Protein AF-A0A949E240-F1 (afdb_monomer_lite)

Secondary structure (DSSP, 8-state):
--------TT--EEEEEEEEEEEE--SEE-HHHHHHHT-S-BPP----TTS--TT--EEB-GGGG--S---------S--EEEEEEEETTTEEEEEEEEEEEE-HHHHHHHHHHHHHHHHHHHHHHHHHHHHHHGGGEES----S--EEEEEEEEPP-TTT--HHHHHHHHHHHHHHHHTT-SSPPPHHHHHHHHHTEE-SSTT-EEEE-SSEEEEE---

Structure (mmCIF, N/CA/C/O backbone):
data_AF-A0A949E240-F1
#
_entry.id   AF-A0A949E240-F1
#
loop_
_atom_site.group_PDB
_atom_site.id
_atom_site.type_symbol
_atom_site.label_atom_id
_atom_site.label_alt_id
_atom_site.label_comp_id
_atom_site.label_asym_id
_atom_site.label_entity_id
_atom_site.label_seq_id
_atom_site.pdbx_PDB_ins_code
_atom_site.Cartn_x
_atom_site.Cartn_y
_atom_site.Cartn_z
_atom_site.occupancy
_atom_site.B_iso_or_equiv
_atom_site.auth_seq_id
_atom_site.auth_comp_id
_atom_site.auth_asym_id
_atom_site.auth_atom_id
_atom_site.pdbx_PDB_model_num
ATOM 1 N N . MET A 1 1 ? 0.581 -7.724 -40.307 1.00 37.50 1 MET A N 1
ATOM 2 C CA . MET A 1 1 ? 1.838 -7.085 -39.873 1.00 37.50 1 MET A CA 1
ATOM 3 C C . MET A 1 1 ? 1.583 -6.561 -38.479 1.00 37.50 1 MET A C 1
ATOM 5 O O . MET A 1 1 ? 0.917 -5.544 -38.341 1.00 37.50 1 MET A O 1
ATOM 9 N N . GLU A 1 2 ? 1.972 -7.325 -37.462 1.00 42.69 2 GLU A N 1
ATOM 10 C CA . GLU A 1 2 ? 1.959 -6.832 -36.085 1.00 42.69 2 GLU A CA 1
ATOM 11 C C . GLU A 1 2 ? 3.022 -5.737 -35.987 1.00 42.69 2 GLU A C 1
ATOM 13 O O . GLU A 1 2 ? 4.169 -5.946 -36.384 1.00 42.69 2 GLU A O 1
ATOM 18 N N . ASN A 1 3 ? 2.624 -4.543 -35.548 1.00 41.62 3 ASN A N 1
ATOM 19 C CA . ASN A 1 3 ? 3.574 -3.490 -35.221 1.00 41.62 3 ASN A CA 1
ATOM 20 C C . ASN A 1 3 ? 4.418 -3.998 -34.051 1.00 41.62 3 ASN A C 1
ATOM 22 O O . ASN A 1 3 ? 3.931 -4.072 -32.925 1.00 41.62 3 ASN A O 1
ATOM 26 N N . ILE A 1 4 ? 5.669 -4.368 -34.326 1.00 50.38 4 ILE A N 1
ATOM 27 C CA . ILE A 1 4 ? 6.654 -4.644 -33.283 1.00 50.38 4 ILE A CA 1
ATOM 28 C C . ILE A 1 4 ? 6.914 -3.303 -32.595 1.00 50.38 4 ILE A C 1
ATOM 30 O O . ILE A 1 4 ? 7.620 -2.441 -33.120 1.00 50.38 4 ILE A O 1
ATOM 34 N N . ASN A 1 5 ? 6.270 -3.092 -31.450 1.00 57.84 5 ASN A N 1
ATOM 35 C CA . ASN A 1 5 ? 6.515 -1.925 -30.618 1.00 57.84 5 ASN A CA 1
ATOM 36 C C . ASN A 1 5 ? 7.899 -2.078 -29.984 1.00 57.84 5 ASN A C 1
ATOM 38 O O . ASN A 1 5 ? 8.084 -2.862 -29.056 1.00 57.84 5 ASN A O 1
ATOM 42 N N . PHE A 1 6 ? 8.875 -1.331 -30.494 1.00 70.25 6 PHE A N 1
ATOM 43 C CA . PHE A 1 6 ? 10.202 -1.262 -29.895 1.00 70.25 6 PHE A CA 1
ATOM 44 C C . PHE A 1 6 ? 10.124 -0.531 -28.551 1.00 70.25 6 PHE A C 1
ATOM 46 O O . PHE A 1 6 ? 9.881 0.677 -28.507 1.00 70.25 6 PHE A O 1
ATOM 53 N N . ILE A 1 7 ? 10.344 -1.263 -27.457 1.00 81.81 7 ILE A N 1
ATOM 54 C CA . ILE A 1 7 ? 10.478 -0.679 -26.120 1.00 81.81 7 ILE A CA 1
ATOM 55 C C . ILE A 1 7 ? 11.830 0.034 -26.022 1.00 81.81 7 ILE A C 1
ATOM 57 O O . ILE A 1 7 ? 12.853 -0.452 -26.501 1.00 81.81 7 ILE A O 1
ATOM 61 N N . ASN A 1 8 ? 11.846 1.198 -25.382 1.00 85.38 8 ASN A N 1
ATOM 62 C CA . ASN A 1 8 ? 13.048 1.961 -25.069 1.00 85.38 8 ASN A CA 1
ATOM 63 C C . ASN A 1 8 ? 12.865 2.746 -23.758 1.00 85.38 8 ASN A C 1
ATOM 65 O O . ASN A 1 8 ? 11.825 2.673 -23.110 1.00 85.38 8 ASN A O 1
ATOM 69 N N . GLN A 1 9 ? 13.871 3.527 -23.362 1.00 84.19 9 GLN A N 1
ATOM 70 C CA . GLN A 1 9 ? 13.841 4.258 -22.090 1.00 84.19 9 GLN A CA 1
ATOM 71 C C . GLN A 1 9 ? 12.738 5.323 -21.972 1.00 84.19 9 GLN A C 1
ATOM 73 O O . GLN A 1 9 ? 12.356 5.651 -20.855 1.00 84.19 9 GLN A O 1
ATOM 78 N N . ALA A 1 10 ? 12.224 5.838 -23.091 1.00 87.88 10 ALA A N 1
ATOM 79 C CA . ALA A 1 10 ? 11.127 6.803 -23.132 1.00 87.88 10 ALA A CA 1
ATOM 80 C C . ALA A 1 10 ? 9.747 6.130 -23.261 1.00 87.88 10 ALA A C 1
ATOM 82 O O . ALA A 1 10 ? 8.730 6.815 -23.366 1.00 87.88 10 ALA A O 1
ATOM 83 N N . THR A 1 11 ? 9.690 4.793 -23.285 1.00 90.38 11 THR A N 1
ATOM 84 C CA . THR A 1 11 ? 8.421 4.061 -23.301 1.00 90.38 11 THR A CA 1
ATOM 85 C C . THR A 1 11 ? 7.656 4.324 -22.010 1.00 90.38 11 THR A C 1
ATOM 87 O O . THR A 1 11 ? 8.202 4.204 -20.913 1.00 90.38 11 THR A O 1
ATOM 90 N N . LYS A 1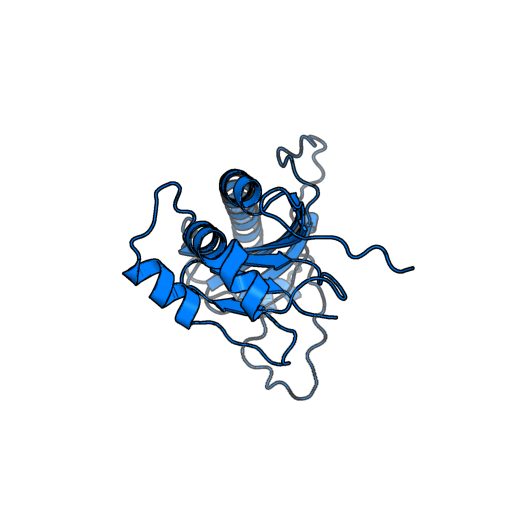 12 ? 6.380 4.688 -22.158 1.00 93.25 12 LYS A N 1
ATOM 91 C CA . LYS A 1 12 ? 5.447 4.782 -21.041 1.00 93.25 12 LYS A CA 1
ATOM 92 C C . LYS A 1 12 ? 4.797 3.432 -20.780 1.00 93.25 12 LYS A C 1
ATOM 94 O O . LYS A 1 12 ? 4.416 2.729 -21.714 1.00 93.25 12 LYS A O 1
ATOM 99 N N . PHE A 1 13 ? 4.645 3.119 -19.506 1.00 92.44 13 PHE A N 1
ATOM 100 C CA . PHE A 1 13 ? 4.054 1.894 -19.001 1.00 92.44 13 PHE A CA 1
ATOM 101 C C . PHE A 1 13 ? 2.755 2.224 -18.286 1.00 92.44 13 PHE A C 1
ATOM 103 O O . PHE A 1 13 ? 2.692 3.206 -17.545 1.00 92.44 13 PHE A O 1
ATOM 110 N N . ASN A 1 14 ? 1.742 1.387 -18.499 1.00 93.69 14 ASN A N 1
ATOM 111 C CA . ASN A 1 14 ? 0.542 1.388 -17.676 1.00 93.69 14 ASN A CA 1
ATOM 112 C C . ASN A 1 14 ? 0.710 0.372 -16.552 1.00 93.69 14 ASN A C 1
ATOM 114 O O . ASN A 1 14 ? 1.454 -0.605 -16.685 1.00 93.69 14 ASN A O 1
ATOM 118 N N . GLY A 1 15 ? 0.032 0.624 -15.445 1.00 94.56 15 GLY A N 1
ATOM 119 C CA . GLY A 1 15 ? 0.084 -0.269 -14.311 1.00 94.56 15 GLY A CA 1
ATOM 120 C C . GLY A 1 15 ? -0.511 0.353 -13.066 1.00 94.56 15 GLY A C 1
ATOM 121 O O . GLY A 1 15 ? -1.230 1.353 -13.120 1.00 94.56 15 GLY A O 1
ATOM 122 N N . ASN A 1 16 ? -0.198 -0.252 -11.927 1.00 96.19 16 ASN A N 1
ATOM 123 C CA . ASN A 1 16 ? -0.706 0.145 -10.628 1.00 96.19 16 ASN A CA 1
ATOM 124 C C . ASN A 1 16 ? 0.408 0.193 -9.585 1.00 96.19 16 ASN A C 1
ATOM 126 O O . ASN A 1 16 ? 1.253 -0.695 -9.512 1.00 96.19 16 ASN A O 1
ATOM 130 N N . ILE A 1 17 ? 0.364 1.211 -8.736 1.00 96.75 17 ILE A N 1
ATOM 131 C CA . ILE A 1 17 ? 1.106 1.278 -7.485 1.00 96.75 17 ILE A CA 1
ATOM 132 C C . ILE A 1 17 ? 0.159 0.827 -6.375 1.00 96.75 17 ILE A C 1
ATOM 134 O O . ILE A 1 17 ? -0.937 1.368 -6.220 1.00 96.75 17 ILE A O 1
ATOM 138 N N . TYR A 1 18 ? 0.596 -0.147 -5.590 1.00 97.19 18 TYR A N 1
ATOM 139 C CA . TYR A 1 18 ? -0.049 -0.570 -4.359 1.00 97.19 18 TYR A CA 1
ATOM 140 C C . TYR A 1 18 ? 0.735 -0.014 -3.178 1.00 97.19 18 TYR A C 1
ATOM 142 O O . TYR A 1 18 ? 1.943 -0.220 -3.096 1.00 97.19 18 TYR A O 1
ATOM 150 N N . LEU A 1 19 ? 0.056 0.679 -2.270 1.00 96.50 19 LEU A N 1
ATOM 151 C CA . LEU A 1 19 ? 0.657 1.270 -1.074 1.00 96.50 19 LEU A CA 1
ATOM 152 C C . LEU A 1 19 ? 0.086 0.569 0.152 1.00 96.50 19 LEU A C 1
ATOM 154 O O . LEU A 1 19 ? -1.130 0.585 0.354 1.00 96.50 19 LEU A O 1
ATOM 158 N N . PHE A 1 20 ? 0.949 -0.045 0.950 1.00 96.50 20 PHE A N 1
ATOM 159 C CA . PHE A 1 20 ? 0.588 -0.808 2.135 1.00 96.50 20 PHE A CA 1
ATOM 160 C C . PHE A 1 20 ? 1.019 -0.044 3.379 1.00 96.50 20 PHE A C 1
ATOM 162 O O . PHE A 1 20 ? 2.196 0.257 3.559 1.00 96.50 20 PHE A O 1
ATOM 169 N N . TYR A 1 21 ? 0.055 0.226 4.248 1.00 95.69 21 TYR A N 1
ATOM 170 C CA . TYR A 1 21 ? 0.263 0.935 5.502 1.00 95.69 21 TYR A CA 1
ATOM 171 C C . TYR A 1 21 ? -0.174 0.056 6.665 1.00 95.69 21 TYR A C 1
ATOM 173 O O . TYR A 1 21 ? -1.239 -0.560 6.596 1.00 95.69 21 TYR A O 1
ATOM 181 N N . ALA A 1 22 ? 0.617 0.022 7.735 1.00 95.25 22 ALA A N 1
ATOM 182 C CA . ALA A 1 22 ? 0.252 -0.598 9.004 1.00 95.25 22 ALA A CA 1
ATOM 183 C C . ALA A 1 22 ? 0.613 0.335 10.166 1.00 95.25 22 ALA A C 1
ATOM 185 O O . ALA A 1 22 ? 1.712 0.889 10.219 1.00 95.25 22 ALA A O 1
ATOM 186 N N . ILE A 1 23 ? -0.349 0.546 11.063 1.00 95.12 23 ILE A N 1
ATOM 187 C CA . ILE A 1 23 ? -0.295 1.560 12.117 1.00 95.12 23 ILE A CA 1
ATOM 188 C C . ILE A 1 23 ? -0.737 0.918 13.435 1.00 95.12 23 ILE A C 1
ATOM 190 O O . ILE A 1 23 ? -1.813 0.314 13.498 1.00 95.12 23 ILE A O 1
ATOM 194 N N . ASP A 1 24 ? 0.098 1.038 14.469 1.00 94.62 24 ASP A N 1
ATOM 195 C CA . ASP A 1 24 ? -0.210 0.590 15.831 1.00 94.62 24 ASP A CA 1
ATOM 196 C C . ASP A 1 24 ? -1.237 1.537 16.477 1.00 94.62 24 ASP A C 1
ATOM 198 O O . ASP A 1 24 ? -1.094 2.764 16.487 1.00 94.62 24 ASP A O 1
ATOM 202 N N . ILE A 1 25 ? -2.310 0.939 16.989 1.00 94.50 25 ILE A N 1
ATOM 203 C CA . ILE A 1 25 ? -3.431 1.610 17.643 1.00 94.50 25 ILE A CA 1
ATOM 204 C C . ILE A 1 25 ? -3.645 1.134 19.094 1.00 94.50 25 ILE A C 1
ATOM 206 O O . ILE A 1 25 ? -4.524 1.660 19.784 1.00 94.50 25 ILE A O 1
ATOM 210 N N . GLY A 1 26 ? -2.865 0.169 19.594 1.00 92.81 26 GLY A N 1
ATOM 211 C CA . GLY A 1 26 ? -2.942 -0.355 20.961 1.00 92.81 26 GLY A CA 1
ATOM 212 C C . GLY A 1 26 ? -2.385 -1.776 21.097 1.00 92.81 26 GLY A C 1
ATOM 213 O O . GLY A 1 26 ? -1.795 -2.316 20.179 1.00 92.81 26 GLY A O 1
ATOM 214 N N . GLU A 1 27 ? -2.592 -2.433 22.241 1.00 91.12 27 GLU A N 1
ATOM 215 C CA . GLU A 1 27 ? -2.076 -3.806 22.435 1.00 91.12 27 GLU A CA 1
ATOM 216 C C . GLU A 1 27 ? -2.969 -4.877 21.797 1.00 91.12 27 GLU A C 1
ATOM 218 O O . GLU A 1 27 ? -2.494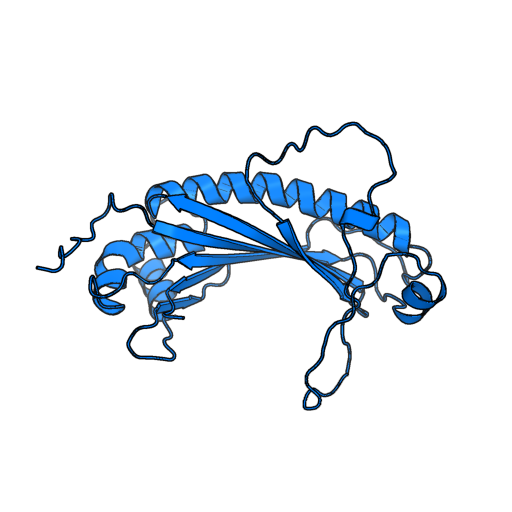 -5.898 21.306 1.00 91.12 27 GLU A O 1
ATOM 223 N N . GLU A 1 28 ? -4.285 -4.683 21.871 1.00 94.19 28 GLU A N 1
ATOM 224 C CA . GLU A 1 28 ? -5.257 -5.682 21.437 1.00 94.19 28 GLU A CA 1
ATOM 225 C C . GLU A 1 28 ? -6.552 -5.001 20.994 1.00 94.19 28 GLU A C 1
ATOM 227 O O . GLU A 1 28 ? -7.018 -4.061 21.643 1.00 94.19 28 GLU A O 1
ATOM 232 N N . VAL A 1 29 ? -7.154 -5.491 19.913 1.00 95.38 29 VAL A N 1
ATOM 233 C CA . VAL A 1 29 ? -8.443 -5.016 19.401 1.00 95.38 29 VAL A CA 1
ATOM 234 C C . VAL A 1 29 ? -9.485 -6.121 19.544 1.00 95.38 29 VAL A C 1
ATOM 236 O O . VAL A 1 29 ? -9.372 -7.189 18.943 1.00 95.38 29 VAL A O 1
ATOM 239 N N . ASP A 1 30 ? -10.548 -5.841 20.294 1.00 95.50 30 ASP A N 1
ATOM 240 C CA . ASP A 1 30 ? -11.703 -6.725 20.444 1.00 95.50 30 ASP A CA 1
ATOM 241 C C . ASP A 1 30 ? -12.604 -6.633 19.198 1.00 95.50 30 ASP A C 1
ATOM 243 O O . ASP A 1 30 ? -13.550 -5.837 19.121 1.00 95.50 30 ASP A O 1
ATOM 247 N N . LEU A 1 31 ? -12.284 -7.450 18.188 1.00 94.12 31 LEU A N 1
ATOM 248 C CA . LEU A 1 31 ? -12.998 -7.478 16.906 1.00 94.12 31 LEU A CA 1
ATOM 249 C C . LEU A 1 31 ? -14.480 -7.864 17.071 1.00 94.12 31 LEU A C 1
ATOM 251 O O . LEU A 1 31 ? -15.335 -7.367 16.331 1.00 94.12 31 LEU A O 1
ATOM 255 N N . ASP A 1 32 ? -14.812 -8.697 18.060 1.00 92.62 32 ASP A N 1
ATOM 256 C CA . ASP A 1 32 ? -16.191 -9.102 18.345 1.00 92.62 32 ASP A CA 1
ATOM 257 C C . ASP A 1 32 ? -17.013 -7.941 18.897 1.00 92.62 32 ASP A C 1
ATOM 259 O O . ASP A 1 32 ? -18.169 -7.745 18.508 1.00 92.62 32 ASP A O 1
ATOM 263 N N . LYS A 1 33 ? -16.429 -7.137 19.785 1.00 95.19 33 LYS A N 1
ATOM 264 C CA . LYS A 1 33 ? -17.070 -5.929 20.307 1.00 95.19 33 LYS A CA 1
ATOM 265 C C . LYS A 1 33 ? -17.309 -4.905 19.209 1.00 95.19 33 LYS A C 1
ATOM 267 O O . LYS A 1 33 ? -18.378 -4.294 19.204 1.00 95.19 33 LYS A O 1
ATOM 272 N N . ILE A 1 34 ? -16.380 -4.757 18.263 1.00 94.19 34 ILE A N 1
ATOM 273 C CA . ILE A 1 34 ? -16.560 -3.886 17.092 1.00 94.19 34 ILE A CA 1
ATOM 274 C C . ILE A 1 34 ? -17.761 -4.343 16.260 1.00 94.19 34 ILE A C 1
ATOM 276 O O . ILE A 1 34 ? -18.632 -3.521 15.967 1.00 94.19 34 ILE A O 1
ATOM 280 N N . ARG A 1 35 ? -17.856 -5.645 15.945 1.00 91.50 35 ARG A N 1
ATOM 281 C CA . ARG A 1 35 ? -18.989 -6.226 15.199 1.00 91.50 35 ARG A CA 1
ATOM 282 C C . ARG A 1 35 ? -20.313 -6.039 15.940 1.00 91.50 35 ARG A C 1
ATOM 284 O O . ARG A 1 35 ? -21.270 -5.510 15.380 1.00 91.50 35 ARG A O 1
ATOM 291 N N . LYS A 1 36 ? -20.367 -6.426 17.220 1.00 93.81 36 LYS A N 1
ATOM 292 C CA . LYS A 1 36 ? -21.585 -6.374 18.051 1.00 93.81 36 LYS A CA 1
ATOM 293 C C . LYS A 1 36 ? -22.096 -4.948 18.240 1.00 93.81 36 LYS A C 1
ATOM 295 O O . LYS A 1 36 ? -23.300 -4.720 18.174 1.00 93.81 36 LYS A O 1
ATOM 300 N N . LYS A 1 37 ? -21.192 -3.989 18.465 1.00 94.50 37 LYS A N 1
ATOM 301 C CA . LYS A 1 37 ? -21.542 -2.572 18.647 1.00 94.50 37 LYS A CA 1
ATOM 302 C C . LYS A 1 37 ? -21.647 -1.790 17.337 1.00 94.50 37 LYS A C 1
ATOM 304 O O . LYS A 1 37 ? -22.011 -0.620 17.391 1.00 94.50 37 LYS A O 1
ATOM 309 N N . ARG A 1 38 ? -21.336 -2.412 16.192 1.00 92.56 38 ARG A N 1
ATOM 310 C CA . ARG A 1 38 ? -21.309 -1.780 14.862 1.00 92.56 38 ARG A CA 1
ATOM 311 C C . ARG A 1 38 ? -20.511 -0.475 14.866 1.00 92.56 38 ARG A C 1
ATOM 313 O O . ARG A 1 38 ? -20.991 0.565 14.419 1.00 92.56 38 ARG A O 1
ATOM 320 N N . LEU A 1 39 ? -19.304 -0.517 15.437 1.00 91.94 39 LEU A N 1
ATOM 321 C CA . LEU A 1 39 ? -18.471 0.688 15.529 1.00 91.94 39 LEU A CA 1
ATOM 322 C C . LEU A 1 39 ? -18.030 1.158 14.134 1.00 91.94 39 LEU A C 1
ATOM 324 O O . LEU A 1 39 ? -17.960 2.358 13.899 1.00 91.94 39 LEU A O 1
ATOM 328 N N . VAL A 1 40 ? -17.837 0.237 13.189 1.00 91.69 40 VAL A N 1
ATOM 329 C CA . VAL A 1 40 ? -17.561 0.519 11.769 1.00 91.69 40 VAL A CA 1
ATOM 330 C C . VAL A 1 40 ? -18.429 -0.368 10.876 1.00 91.69 40 VAL A C 1
ATOM 332 O O . VAL A 1 40 ? -18.903 -1.416 11.329 1.00 91.69 40 VAL A O 1
ATOM 335 N N . ASN A 1 41 ? -18.619 0.020 9.611 1.00 91.25 41 ASN A N 1
ATOM 336 C CA . ASN A 1 41 ? -19.283 -0.842 8.633 1.00 91.25 41 ASN A CA 1
ATOM 337 C C . ASN A 1 41 ? -18.317 -1.945 8.205 1.00 91.25 41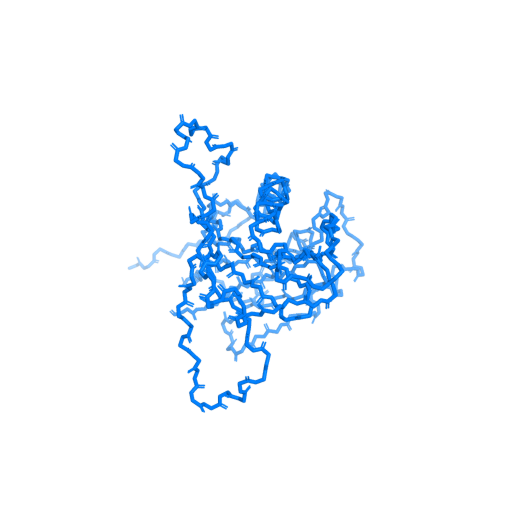 ASN A C 1
ATOM 339 O O . ASN A 1 41 ? -17.314 -1.685 7.547 1.00 91.25 41 ASN A O 1
ATOM 343 N N . THR A 1 42 ? -18.602 -3.179 8.604 1.00 90.25 42 THR A N 1
ATOM 344 C CA . THR A 1 42 ? -17.754 -4.333 8.301 1.00 90.25 42 THR A CA 1
ATOM 345 C C . THR A 1 42 ? -18.043 -4.870 6.904 1.00 90.25 42 THR A C 1
ATOM 347 O O . THR A 1 42 ? -19.203 -4.920 6.499 1.00 90.25 42 THR A O 1
ATOM 350 N N . LYS A 1 43 ? -17.005 -5.317 6.195 1.00 86.00 43 LYS A N 1
ATOM 351 C CA . LYS A 1 43 ? -17.125 -6.025 4.914 1.00 86.00 43 LYS A CA 1
ATOM 352 C C . LYS A 1 43 ? -16.901 -7.515 5.147 1.00 86.00 43 LYS A C 1
ATOM 354 O O . LYS A 1 43 ? -15.997 -7.896 5.892 1.00 86.00 43 LYS A O 1
ATOM 359 N N . ASP A 1 44 ? -17.715 -8.348 4.509 1.00 77.38 44 ASP A N 1
ATOM 360 C CA . ASP A 1 44 ? -17.490 -9.788 4.531 1.00 77.38 44 ASP A CA 1
ATOM 361 C C . ASP A 1 44 ? -16.267 -10.124 3.680 1.00 77.38 44 ASP A C 1
ATOM 363 O O . ASP A 1 44 ? -16.111 -9.649 2.554 1.00 77.38 44 ASP A O 1
ATOM 367 N N . PHE A 1 45 ? -15.390 -10.957 4.231 1.00 70.56 45 PHE A N 1
ATOM 368 C CA . PHE A 1 45 ? -14.277 -11.535 3.500 1.00 70.56 45 PHE A CA 1
ATOM 369 C C . PHE A 1 45 ? -14.584 -13.008 3.262 1.00 70.56 45 PHE A C 1
ATOM 371 O O . PHE A 1 45 ? -14.716 -13.780 4.214 1.00 70.56 45 PHE A O 1
ATOM 378 N N . ALA A 1 46 ? -14.700 -13.393 1.993 1.00 64.38 46 ALA A N 1
ATOM 379 C CA . ALA A 1 46 ? -14.829 -14.789 1.611 1.00 64.38 46 ALA A CA 1
ATOM 380 C C . ALA A 1 46 ? -13.483 -15.490 1.846 1.00 64.38 46 ALA A C 1
ATOM 382 O O . ALA A 1 46 ? -12.621 -15.517 0.967 1.00 64.38 46 ALA A O 1
ATOM 383 N N . SER A 1 47 ? -13.270 -16.030 3.049 1.00 64.12 47 SER A N 1
ATOM 384 C CA . SER A 1 47 ? -12.132 -16.912 3.282 1.00 64.12 47 SER A CA 1
ATOM 385 C C . SER A 1 47 ? -12.361 -18.230 2.546 1.00 64.12 47 SER A C 1
ATOM 387 O O . SER A 1 47 ? -13.461 -18.785 2.533 1.00 64.12 47 SER A O 1
ATOM 389 N N . SER A 1 48 ? -11.312 -18.739 1.900 1.00 68.81 48 SER A N 1
ATOM 390 C CA . SER A 1 48 ? -11.365 -20.086 1.337 1.00 68.81 48 SER A CA 1
ATOM 391 C C . SER A 1 48 ? -11.571 -21.097 2.477 1.00 68.81 48 SER A C 1
ATOM 393 O O . SER A 1 48 ? -10.949 -20.952 3.535 1.00 68.81 48 SER A O 1
ATOM 395 N N . PRO A 1 49 ? -12.399 -22.140 2.279 1.00 64.75 49 PRO A N 1
ATOM 396 C CA . PRO A 1 49 ? -12.709 -23.128 3.315 1.00 64.75 49 PRO A CA 1
ATOM 397 C C . PRO A 1 49 ? -11.478 -23.919 3.787 1.00 64.75 49 PRO A C 1
ATOM 399 O O . PRO A 1 49 ? -11.538 -24.601 4.806 1.00 64.75 49 PRO A O 1
ATOM 402 N N . TYR A 1 50 ? -10.359 -23.825 3.060 1.00 69.50 50 TYR A N 1
ATOM 403 C CA . TYR A 1 50 ? -9.094 -24.485 3.377 1.00 69.50 50 TYR A CA 1
ATOM 404 C C . TYR A 1 50 ? -8.179 -23.660 4.296 1.00 69.50 50 TYR A C 1
ATOM 406 O O . TYR A 1 50 ? -7.173 -24.182 4.779 1.00 69.50 50 TYR A O 1
ATOM 414 N N . PHE A 1 51 ? -8.497 -22.386 4.558 1.00 66.00 51 PHE A N 1
ATOM 415 C CA . PHE A 1 51 ? -7.710 -21.571 5.481 1.00 66.00 51 PHE A CA 1
ATOM 416 C C . PHE A 1 51 ? -8.085 -21.868 6.932 1.00 66.00 51 PHE A C 1
ATOM 418 O O . PHE A 1 51 ? -9.248 -21.828 7.331 1.00 66.00 51 PHE A O 1
ATOM 425 N N . LYS A 1 52 ? -7.068 -22.129 7.759 1.00 63.28 52 LYS A N 1
ATOM 426 C CA . LYS A 1 52 ? -7.244 -22.174 9.211 1.00 63.28 52 LYS A CA 1
ATOM 427 C C . LYS A 1 52 ? -7.532 -20.749 9.695 1.00 63.28 52 LYS A C 1
ATOM 429 O O . LYS A 1 52 ? -6.664 -19.887 9.614 1.00 63.28 52 LYS A O 1
ATOM 434 N N . ASN A 1 53 ? -8.747 -20.512 10.186 1.00 62.25 53 ASN A N 1
ATOM 435 C CA . ASN A 1 53 ? -9.309 -19.185 10.485 1.00 62.25 53 ASN A CA 1
ATOM 436 C C . ASN A 1 53 ? -8.743 -18.498 11.750 1.00 62.25 53 ASN A C 1
ATOM 438 O O . ASN A 1 53 ? -9.460 -17.768 12.435 1.00 62.25 53 ASN A O 1
ATOM 442 N N . TYR A 1 54 ? -7.478 -18.723 12.102 1.00 59.56 54 TYR A N 1
ATOM 443 C CA . TYR A 1 54 ? -6.873 -18.068 13.260 1.00 59.56 54 TYR A CA 1
ATOM 444 C C . TYR A 1 54 ? -6.458 -16.640 12.880 1.00 59.56 54 TYR A C 1
ATOM 446 O O . TYR A 1 54 ? -5.725 -16.444 11.915 1.00 59.56 54 TYR A O 1
ATOM 454 N N . HIS A 1 55 ? -6.939 -15.648 13.636 1.00 71.00 55 HIS A N 1
ATOM 455 C CA . HIS A 1 55 ? -6.574 -14.228 13.506 1.00 71.00 55 HIS A CA 1
ATOM 456 C C . HIS A 1 55 ? -6.978 -13.541 12.190 1.00 71.00 55 HIS A C 1
ATOM 458 O O . HIS A 1 55 ? -6.279 -12.644 11.721 1.00 71.00 55 HIS A O 1
ATOM 464 N N . ILE A 1 56 ? -8.123 -13.915 11.604 1.00 83.69 56 ILE A N 1
ATOM 465 C CA . ILE A 1 56 ? -8.666 -13.184 10.449 1.00 83.69 56 ILE A CA 1
ATOM 466 C C . ILE A 1 56 ? -8.940 -11.732 10.867 1.00 83.69 56 ILE A C 1
ATOM 468 O O . ILE A 1 56 ? -9.736 -11.510 11.787 1.00 83.69 56 ILE A O 1
ATOM 472 N N . PRO A 1 57 ? -8.324 -10.742 10.202 1.00 91.50 57 PRO A N 1
ATOM 473 C CA . PRO A 1 57 ? -8.586 -9.352 10.513 1.00 91.50 57 PRO A CA 1
ATOM 474 C C . PRO A 1 57 ? -10.023 -8.975 10.158 1.00 91.50 57 PRO A C 1
ATOM 476 O O . PRO A 1 57 ? -10.653 -9.548 9.268 1.00 91.50 57 PRO A O 1
ATOM 479 N N . LEU A 1 58 ? -10.548 -7.965 10.839 1.00 92.94 58 LEU A N 1
ATOM 480 C CA . LEU A 1 58 ? -11.842 -7.395 10.513 1.00 92.94 58 LEU A CA 1
ATOM 481 C C . LEU A 1 58 ? -11.701 -6.428 9.340 1.00 92.94 58 LEU A C 1
ATOM 483 O O . LEU A 1 58 ? -11.073 -5.381 9.478 1.00 92.94 58 LEU A O 1
ATOM 487 N N . PHE A 1 59 ? -12.315 -6.759 8.210 1.00 94.06 59 PHE A N 1
ATOM 488 C CA . PHE A 1 59 ? -12.410 -5.857 7.070 1.00 94.06 59 PHE A CA 1
ATOM 489 C C . PHE A 1 59 ? -13.518 -4.837 7.310 1.00 94.06 59 PHE A C 1
ATOM 491 O O . PHE A 1 59 ? -14.593 -5.181 7.811 1.00 94.06 59 PHE A O 1
ATOM 498 N N . PHE A 1 60 ? -13.271 -3.586 6.942 1.00 93.25 60 PHE A N 1
ATOM 499 C CA . PHE A 1 60 ? -14.244 -2.516 7.114 1.00 93.25 60 PHE A CA 1
ATOM 500 C C . PHE A 1 60 ? -14.203 -1.515 5.965 1.00 93.25 60 PHE A C 1
ATOM 502 O O . PHE A 1 60 ? -13.290 -1.520 5.141 1.00 93.25 60 PHE A O 1
ATOM 509 N N . ASP A 1 61 ? -15.245 -0.697 5.890 1.00 90.00 61 ASP A N 1
ATOM 510 C CA . ASP A 1 61 ? -15.378 0.349 4.893 1.00 90.00 61 ASP A CA 1
ATOM 511 C C . ASP A 1 61 ? -14.824 1.676 5.399 1.00 90.00 61 ASP A C 1
ATOM 513 O O . ASP A 1 61 ? -15.347 2.234 6.368 1.00 90.00 61 ASP A O 1
ATOM 517 N N . ILE A 1 62 ? -13.791 2.194 4.739 1.00 86.88 62 ILE A N 1
ATOM 518 C CA . ILE A 1 62 ? -13.194 3.479 5.104 1.00 86.88 62 ILE A CA 1
ATOM 519 C C . ILE A 1 62 ? -14.177 4.638 4.900 1.00 86.88 62 ILE A C 1
ATOM 521 O O . ILE A 1 62 ? -14.233 5.549 5.720 1.00 86.88 62 ILE A O 1
ATOM 525 N N . GLU A 1 63 ? -15.030 4.556 3.875 1.00 80.88 63 GLU A N 1
ATOM 526 C CA . GLU A 1 63 ? -16.042 5.572 3.554 1.00 80.88 63 GLU A CA 1
ATOM 527 C C . GLU A 1 63 ? -17.064 5.725 4.691 1.00 80.88 63 GLU A C 1
ATOM 529 O O . GLU A 1 63 ? -17.632 6.792 4.911 1.00 80.88 63 GLU A O 1
ATOM 534 N N . SER A 1 64 ? -17.249 4.675 5.500 1.00 72.06 64 SER A N 1
ATOM 535 C CA . SER A 1 64 ? -18.120 4.729 6.678 1.00 72.06 64 SER A CA 1
ATOM 536 C C . SER A 1 64 ? -17.574 5.582 7.826 1.00 72.06 64 SER A C 1
ATOM 538 O O . SER A 1 64 ? -18.309 5.867 8.774 1.00 72.06 64 SER A O 1
ATOM 540 N N . LEU A 1 65 ? -16.301 5.984 7.756 1.00 73.81 65 LEU A N 1
ATOM 541 C CA . LEU A 1 65 ? -15.673 6.882 8.723 1.00 73.81 65 LEU A CA 1
ATOM 542 C C . LEU A 1 65 ? -15.996 8.354 8.448 1.00 73.81 65 LEU A C 1
ATOM 544 O O . LEU A 1 65 ? -15.750 9.204 9.306 1.00 73.81 65 LEU A O 1
ATOM 548 N N . GLU A 1 66 ? -16.543 8.679 7.276 1.00 68.94 66 GLU A N 1
ATOM 549 C CA . GLU A 1 66 ? -16.922 10.046 6.952 1.00 68.94 66 GLU A CA 1
ATOM 550 C C . GLU A 1 66 ? -18.206 10.440 7.690 1.00 68.94 66 GLU A C 1
ATOM 552 O O . GLU A 1 66 ? -19.303 9.927 7.454 1.00 68.94 66 GLU A O 1
ATOM 557 N N . SER A 1 67 ? -18.094 11.412 8.598 1.00 51.03 67 SER A N 1
ATOM 558 C CA . SER A 1 67 ? -19.267 12.188 9.001 1.00 51.03 67 SER A CA 1
ATOM 559 C C . SER A 1 67 ? -19.800 12.917 7.761 1.00 51.03 67 SER A C 1
ATOM 561 O O . SER A 1 67 ? -18.993 13.382 6.963 1.00 51.03 67 SER A O 1
ATOM 563 N N . LYS A 1 68 ? -21.126 13.036 7.590 1.00 43.81 68 LYS A N 1
ATOM 564 C CA . LYS A 1 68 ? -21.807 13.695 6.448 1.00 43.81 68 LYS A CA 1
ATOM 565 C C . LYS A 1 68 ? -21.523 15.212 6.309 1.00 43.81 68 LYS A C 1
ATOM 567 O O . LYS A 1 68 ? -22.431 15.986 6.008 1.00 43.81 68 LYS A O 1
ATOM 572 N N . SER A 1 69 ? -20.300 15.664 6.539 1.00 42.53 69 SER A N 1
ATOM 573 C CA . SER A 1 69 ? -19.853 17.025 6.289 1.00 42.53 69 SER A CA 1
ATOM 574 C C . SER A 1 69 ? -19.319 17.112 4.867 1.00 42.53 69 SER A C 1
ATOM 576 O O . SER A 1 69 ? -18.223 16.665 4.549 1.00 42.53 69 SER A O 1
ATOM 578 N N . ARG A 1 70 ? -20.150 17.705 4.008 1.00 46.25 70 ARG A N 1
ATOM 579 C CA . ARG A 1 70 ? -19.797 18.166 2.666 1.00 46.25 70 ARG A CA 1
ATOM 580 C C . ARG A 1 70 ? -18.770 19.296 2.769 1.00 46.25 70 ARG A C 1
ATOM 582 O O . ARG A 1 70 ? -19.135 20.465 2.783 1.00 46.25 70 ARG A O 1
ATOM 589 N N . SER A 1 71 ? -17.498 18.946 2.818 1.00 42.12 71 SER A N 1
ATOM 590 C CA . SER A 1 71 ? -16.408 19.834 2.414 1.00 42.12 71 SER A CA 1
ATOM 591 C C . SER A 1 71 ? -15.382 18.978 1.686 1.00 42.12 71 SER A C 1
ATOM 593 O O . SER A 1 71 ? -14.316 18.674 2.211 1.00 42.12 71 SER A O 1
ATOM 595 N N . GLY A 1 72 ? -15.798 18.486 0.519 1.00 44.12 72 GLY A N 1
ATOM 596 C CA . GLY A 1 72 ? -14.968 17.693 -0.375 1.00 44.12 72 GLY A CA 1
ATOM 597 C C . GLY A 1 72 ? -14.039 18.609 -1.152 1.00 44.12 72 GLY A C 1
ATOM 598 O O . GLY A 1 72 ? -14.403 19.106 -2.212 1.00 44.12 72 GLY A O 1
ATOM 599 N N . GLU A 1 73 ? -12.852 18.831 -0.609 1.00 44.41 73 GLU A N 1
ATOM 600 C CA . GLU A 1 73 ? -11.664 18.971 -1.438 1.00 44.41 73 GLU A CA 1
ATOM 601 C C . GLU A 1 73 ? -10.821 17.736 -1.142 1.00 44.41 73 GLU A C 1
ATOM 603 O O . GLU A 1 73 ? -10.110 17.668 -0.139 1.00 44.41 73 GLU A O 1
ATOM 608 N N . ASP A 1 74 ? -10.967 16.712 -1.981 1.00 53.09 74 ASP A N 1
ATOM 609 C CA . ASP A 1 74 ? -10.038 15.593 -1.977 1.00 53.09 74 ASP A CA 1
ATOM 610 C C . ASP A 1 74 ? -8.672 16.146 -2.394 1.00 53.09 74 ASP A C 1
ATOM 612 O O . ASP A 1 74 ? -8.405 16.386 -3.568 1.00 53.09 74 ASP A O 1
ATOM 616 N N . PHE A 1 75 ? -7.793 16.382 -1.417 1.00 55.81 75 PHE A N 1
ATOM 617 C CA . PHE A 1 75 ? -6.421 16.853 -1.653 1.00 55.81 75 PHE A CA 1
ATOM 618 C C . PHE A 1 75 ? -5.559 15.840 -2.427 1.00 55.81 75 PHE A C 1
ATOM 620 O O . PHE A 1 75 ? -4.411 16.134 -2.762 1.00 55.81 75 PHE A O 1
ATOM 627 N N . ILE A 1 76 ? -6.091 14.650 -2.716 1.00 59.12 76 ILE A N 1
ATOM 628 C CA . ILE A 1 76 ? -5.387 13.610 -3.456 1.00 59.12 76 ILE A CA 1
ATOM 629 C C . ILE A 1 76 ? -5.530 13.877 -4.944 1.00 59.12 76 ILE A C 1
ATOM 631 O O . ILE A 1 76 ? -6.606 13.783 -5.525 1.00 59.12 76 ILE A O 1
ATOM 635 N N . LYS A 1 77 ? -4.392 14.161 -5.573 1.00 65.94 77 LYS A N 1
ATOM 636 C CA . LYS A 1 77 ? -4.292 14.508 -6.997 1.00 65.94 77 LYS A CA 1
ATOM 637 C C . LYS A 1 77 ? -4.481 13.318 -7.943 1.00 65.94 77 LYS A C 1
ATOM 639 O O . LYS A 1 77 ? -4.442 13.495 -9.159 1.00 65.94 77 LYS A O 1
ATOM 644 N N . TYR A 1 78 ? -4.625 12.115 -7.400 1.00 70.00 78 TYR A N 1
ATOM 645 C CA . TYR A 1 78 ? -4.577 10.858 -8.134 1.00 70.00 78 TYR A CA 1
ATOM 646 C C . TYR A 1 78 ? -5.904 10.111 -8.026 1.00 70.00 78 TYR A C 1
ATOM 648 O O . TYR A 1 78 ? -6.426 9.927 -6.924 1.00 70.00 78 TYR A O 1
ATOM 656 N N . ASP A 1 79 ? -6.403 9.626 -9.166 1.00 74.44 79 ASP A N 1
ATOM 657 C CA . ASP A 1 79 ? -7.495 8.652 -9.197 1.00 74.44 79 ASP A CA 1
ATOM 658 C C . ASP A 1 79 ? -7.055 7.423 -8.403 1.00 74.44 79 ASP A C 1
ATOM 660 O O . ASP A 1 79 ? -6.055 6.791 -8.725 1.00 74.44 79 ASP A O 1
ATOM 664 N N . SER A 1 80 ? -7.695 7.159 -7.274 1.00 77.19 80 SER A N 1
ATOM 665 C CA . SER A 1 80 ? -7.218 6.165 -6.325 1.00 77.19 80 SER A CA 1
ATOM 666 C C . SER A 1 80 ? -8.340 5.700 -5.426 1.00 77.19 80 SER A C 1
ATOM 668 O O . SER A 1 80 ? -9.291 6.428 -5.153 1.00 77.19 80 SER A O 1
ATOM 670 N N . TYR A 1 81 ? -8.219 4.472 -4.934 1.00 83.00 81 TYR A N 1
ATOM 671 C CA . TYR A 1 81 ? -9.189 3.928 -3.997 1.00 83.00 81 TYR A CA 1
ATOM 672 C C . TYR A 1 81 ? -8.520 3.004 -2.986 1.00 83.00 81 TYR A C 1
ATOM 674 O O . TYR A 1 81 ? -7.521 2.330 -3.267 1.00 83.00 81 TYR A O 1
ATOM 682 N N . CYS A 1 82 ? -9.070 2.999 -1.772 1.00 89.44 82 CYS A N 1
ATOM 683 C CA . CYS A 1 82 ? -8.679 2.056 -0.737 1.00 89.44 82 CYS A CA 1
ATOM 684 C C . CYS A 1 82 ? -9.271 0.688 -1.093 1.00 89.44 82 CYS A C 1
ATOM 686 O O . CYS A 1 82 ? -10.478 0.474 -0.988 1.00 89.44 82 CYS A O 1
ATOM 688 N N . ILE A 1 83 ? -8.427 -0.242 -1.537 1.00 90.94 83 ILE A N 1
ATOM 689 C CA . ILE A 1 83 ? -8.865 -1.594 -1.908 1.00 90.94 83 ILE A CA 1
ATOM 690 C C . ILE A 1 83 ? -9.040 -2.499 -0.695 1.00 90.94 83 ILE A C 1
ATOM 692 O O . ILE A 1 83 ? -9.698 -3.534 -0.781 1.00 90.94 83 ILE A O 1
ATOM 696 N N . SER A 1 84 ? -8.445 -2.132 0.441 1.00 92.25 84 SER A N 1
ATOM 697 C CA . SER A 1 84 ? -8.582 -2.893 1.673 1.00 92.25 84 SER A CA 1
ATOM 698 C C . SER A 1 84 ? -8.293 -2.042 2.903 1.00 92.25 84 SER A C 1
ATOM 700 O O . SER A 1 84 ? -7.222 -1.451 3.010 1.00 92.25 84 SER A O 1
ATOM 702 N N . SER A 1 85 ? -9.175 -2.126 3.898 1.00 94.75 85 SER A N 1
ATOM 703 C CA . SER A 1 85 ? -8.986 -1.578 5.246 1.00 94.75 85 SER A CA 1
ATOM 704 C C . SER A 1 85 ? -9.251 -2.684 6.265 1.00 94.75 85 SER A C 1
ATOM 706 O O . SER A 1 85 ? -10.266 -3.381 6.177 1.00 94.75 85 SER A O 1
ATOM 708 N N . LYS A 1 86 ? -8.319 -2.900 7.196 1.00 95.56 86 LYS A N 1
ATOM 709 C CA . LYS A 1 86 ? -8.337 -4.044 8.118 1.00 95.56 86 LYS A CA 1
ATOM 710 C C . LYS A 1 86 ? -7.995 -3.622 9.542 1.00 95.56 86 LYS A C 1
ATOM 712 O O . LYS A 1 86 ? -7.065 -2.847 9.740 1.00 95.56 86 LYS A O 1
ATOM 717 N N . LEU A 1 87 ? -8.696 -4.194 10.516 1.00 95.75 87 LEU A N 1
ATOM 718 C CA . LEU A 1 87 ? -8.340 -4.157 11.934 1.00 95.75 87 LEU A CA 1
ATOM 719 C C . LEU A 1 87 ? -7.853 -5.532 12.375 1.00 95.75 87 LEU A C 1
ATOM 721 O O . LEU A 1 87 ? -8.539 -6.540 12.192 1.00 95.75 87 LEU A O 1
ATOM 725 N N . HIS A 1 88 ? -6.672 -5.566 12.971 1.00 94.75 88 HIS A N 1
ATOM 726 C CA . HIS A 1 88 ? -6.023 -6.779 13.441 1.00 94.75 88 HIS A CA 1
ATOM 727 C C . HIS A 1 88 ? -6.180 -6.905 14.951 1.00 94.75 88 HIS A C 1
ATOM 729 O O . HIS A 1 88 ? -6.067 -5.925 15.684 1.00 94.75 88 HIS A O 1
ATOM 735 N N . GLN A 1 89 ? -6.404 -8.130 15.429 1.00 93.62 89 GLN A N 1
ATOM 736 C CA . GLN A 1 89 ? -6.604 -8.393 16.857 1.00 93.62 89 GLN A CA 1
ATOM 737 C C . GLN A 1 89 ? -5.394 -7.978 17.709 1.00 93.62 89 GLN A C 1
ATOM 739 O O . GLN A 1 89 ? -5.567 -7.618 18.864 1.00 93.62 89 GLN A O 1
ATOM 744 N N . PHE A 1 90 ? -4.190 -7.980 17.140 1.00 92.00 90 PHE A N 1
ATOM 745 C CA . PHE A 1 90 ? -2.937 -7.618 17.809 1.00 92.00 90 PHE A CA 1
ATOM 746 C C . PHE A 1 90 ? -2.624 -6.111 17.774 1.00 92.00 90 PHE A C 1
ATOM 748 O O . PHE A 1 90 ? -1.460 -5.735 17.821 1.00 92.00 90 PHE A O 1
ATOM 755 N N . GLY A 1 91 ? -3.641 -5.248 17.664 1.00 93.56 91 GLY A N 1
ATOM 756 C CA . GLY A 1 91 ? -3.435 -3.813 17.885 1.00 93.56 91 GLY A CA 1
ATOM 757 C C . GLY A 1 91 ? -3.078 -2.987 16.655 1.00 93.56 91 GLY A C 1
ATOM 758 O O . GLY A 1 91 ? -2.609 -1.869 16.803 1.00 93.56 91 GLY A O 1
ATOM 759 N N . VAL A 1 92 ? -3.309 -3.495 15.441 1.00 94.75 92 VAL A N 1
ATOM 760 C CA . VAL A 1 92 ? -2.914 -2.808 14.199 1.00 94.75 92 VAL A CA 1
ATOM 761 C C . VAL A 1 92 ? -4.127 -2.475 13.339 1.00 94.75 92 VAL A C 1
ATOM 763 O O . VAL A 1 92 ? -5.022 -3.304 13.158 1.00 94.75 92 VAL A O 1
ATOM 766 N N . VAL A 1 93 ? -4.135 -1.284 12.744 1.00 95.69 93 VAL A N 1
ATOM 767 C CA . VAL A 1 93 ? -4.959 -0.965 11.570 1.00 95.69 93 VAL A CA 1
ATOM 768 C C . VAL A 1 93 ? -4.073 -0.956 10.330 1.00 95.69 93 VAL A C 1
ATOM 770 O O . VAL A 1 93 ? -2.946 -0.471 10.372 1.00 95.69 93 VAL A O 1
ATOM 773 N N . SER A 1 94 ? -4.555 -1.518 9.222 1.00 95.69 94 SER A N 1
ATOM 774 C CA . SER A 1 94 ? -3.804 -1.519 7.966 1.00 95.69 94 SER A CA 1
ATOM 775 C C . SER A 1 94 ? -4.656 -1.127 6.772 1.00 95.69 94 SER A C 1
ATOM 777 O O . SER A 1 94 ? -5.809 -1.562 6.670 1.00 95.69 94 SER A O 1
ATOM 779 N N . PHE A 1 95 ? -4.042 -0.413 5.835 1.00 95.31 95 PHE A N 1
ATOM 780 C CA . PHE A 1 95 ? -4.657 0.041 4.594 1.00 95.31 95 PHE A CA 1
ATOM 781 C C . PHE A 1 95 ? -3.866 -0.433 3.382 1.00 95.31 95 PHE A C 1
ATOM 783 O O . PHE A 1 95 ? -2.643 -0.561 3.429 1.00 95.31 95 PHE A O 1
ATOM 790 N N . CYS A 1 96 ? -4.581 -0.682 2.291 1.00 95.75 96 CYS A N 1
ATOM 791 C CA . CYS A 1 96 ? -4.000 -0.878 0.977 1.00 95.75 96 CYS A CA 1
ATOM 792 C C . CYS A 1 96 ? -4.694 0.050 -0.013 1.00 95.75 96 CYS A C 1
ATOM 794 O O . CYS A 1 96 ? -5.910 -0.048 -0.208 1.00 95.75 96 CYS A O 1
ATOM 796 N N . TYR A 1 97 ? -3.921 0.933 -0.634 1.00 95.50 97 TYR A N 1
ATOM 797 C CA . TYR A 1 97 ? -4.401 1.821 -1.686 1.00 95.50 97 TYR A CA 1
ATOM 798 C C . TYR A 1 97 ? -3.861 1.380 -3.030 1.00 95.50 97 TYR A C 1
ATOM 800 O O . TYR A 1 97 ? -2.735 0.892 -3.119 1.00 95.50 97 TYR A O 1
ATOM 808 N N . LYS A 1 98 ? -4.667 1.584 -4.067 1.00 95.56 98 LYS A N 1
ATOM 809 C CA . LYS A 1 98 ? -4.286 1.347 -5.453 1.00 95.56 98 LYS A CA 1
ATOM 810 C C . LYS A 1 98 ? -4.295 2.668 -6.210 1.00 95.56 98 LYS A C 1
ATOM 812 O O . LYS A 1 98 ? -5.298 3.379 -6.181 1.00 95.56 98 LYS A O 1
ATOM 817 N N . VAL A 1 99 ? -3.190 2.963 -6.889 1.00 96.06 99 VAL A N 1
ATOM 818 C CA . VAL A 1 99 ? -3.009 4.165 -7.706 1.00 96.06 99 VAL A CA 1
ATOM 819 C C . VAL A 1 99 ? -2.578 3.738 -9.114 1.00 96.06 99 VAL A C 1
ATOM 821 O O . VAL A 1 99 ? -1.467 3.230 -9.270 1.00 96.06 99 VAL A O 1
ATOM 824 N N . PRO A 1 100 ? -3.422 3.892 -10.146 1.00 95.44 100 PRO A N 1
ATOM 825 C CA . PRO A 1 100 ? -3.034 3.633 -11.519 1.00 95.44 100 PRO A CA 1
ATOM 826 C C . PRO A 1 100 ? -2.005 4.669 -11.988 1.00 95.44 100 PRO A C 1
ATOM 828 O O . PRO A 1 100 ? -2.019 5.832 -11.572 1.00 95.44 100 PRO A O 1
ATOM 831 N N . PHE A 1 101 ? -1.113 4.264 -12.886 1.00 94.62 101 PHE A N 1
ATOM 832 C CA . PHE A 1 101 ? -0.139 5.164 -13.500 1.00 94.62 101 PHE A CA 1
ATOM 833 C C . PHE A 1 101 ? -0.011 4.925 -15.006 1.00 94.62 101 PHE A C 1
ATOM 835 O O . PHE A 1 101 ? -0.332 3.855 -15.515 1.00 94.62 101 PHE A O 1
ATOM 842 N N . ASN A 1 102 ? 0.483 5.951 -15.703 1.00 94.94 102 ASN A N 1
ATOM 843 C CA . ASN A 1 102 ? 0.910 5.899 -17.097 1.00 94.94 102 ASN A CA 1
ATOM 844 C C . ASN A 1 102 ? 2.161 6.774 -17.244 1.00 94.94 102 ASN A C 1
ATOM 846 O O . ASN A 1 102 ? 2.055 7.976 -17.486 1.00 94.94 102 ASN A O 1
ATOM 850 N N . GLU A 1 103 ? 3.334 6.190 -17.008 1.00 94.31 103 GLU A N 1
ATOM 851 C CA . GLU A 1 103 ? 4.602 6.922 -16.919 1.00 94.31 103 GLU A CA 1
ATOM 852 C C . GLU A 1 103 ? 5.778 6.113 -17.459 1.00 94.31 103 GLU A C 1
ATOM 854 O O . GLU A 1 103 ? 5.698 4.894 -17.611 1.00 94.31 103 GLU A O 1
ATOM 859 N N . THR A 1 104 ? 6.894 6.788 -17.733 1.00 93.56 104 THR A N 1
ATOM 860 C CA . THR A 1 104 ? 8.185 6.107 -17.900 1.00 93.56 104 THR A CA 1
ATOM 861 C C . THR A 1 104 ? 8.684 5.608 -16.537 1.00 93.56 104 THR A C 1
ATOM 863 O O . THR A 1 104 ? 8.274 6.129 -15.501 1.00 93.56 104 THR A O 1
ATOM 866 N N . ILE A 1 105 ? 9.593 4.625 -16.500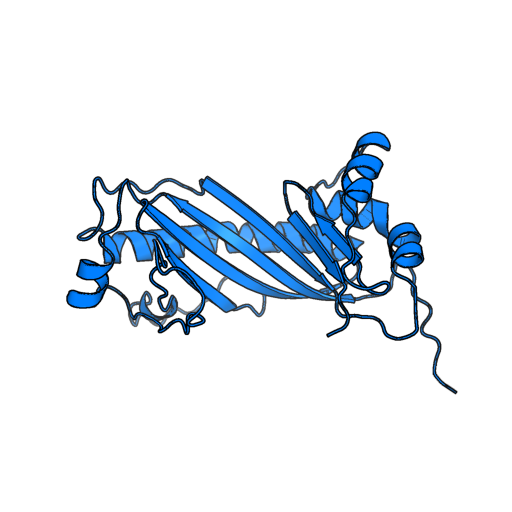 1.00 90.19 105 ILE A N 1
ATOM 867 C CA . ILE A 1 105 ? 10.165 4.149 -15.221 1.00 90.19 105 ILE A CA 1
ATOM 868 C C . ILE A 1 105 ? 10.911 5.275 -14.478 1.00 90.19 105 ILE A C 1
ATOM 870 O O . ILE A 1 105 ? 10.873 5.324 -13.249 1.00 90.19 105 ILE A O 1
ATOM 874 N N . ASP A 1 106 ? 11.546 6.201 -15.205 1.00 86.94 106 ASP A N 1
ATOM 875 C CA . ASP A 1 106 ? 12.239 7.346 -14.596 1.00 86.94 106 ASP A CA 1
ATOM 876 C C . ASP A 1 106 ? 11.257 8.310 -13.924 1.00 86.94 106 ASP A C 1
ATOM 878 O O . ASP A 1 106 ? 11.447 8.687 -12.764 1.00 86.94 106 ASP A O 1
ATOM 882 N N . ASP A 1 107 ? 10.193 8.683 -14.639 1.00 91.69 107 ASP A N 1
ATOM 883 C CA . ASP A 1 107 ? 9.180 9.614 -14.133 1.00 91.69 107 ASP A CA 1
ATOM 884 C C . ASP A 1 107 ? 8.374 8.987 -12.990 1.00 91.69 107 ASP A C 1
ATOM 886 O O . ASP A 1 107 ? 8.014 9.667 -12.024 1.00 91.69 107 ASP A O 1
ATOM 890 N N . LEU A 1 108 ? 8.147 7.670 -13.059 1.00 92.62 108 LEU A N 1
ATOM 891 C CA . LEU A 1 108 ? 7.426 6.912 -12.043 1.00 92.62 108 LEU A CA 1
ATOM 892 C C . LEU A 1 108 ? 8.086 7.022 -10.669 1.00 92.62 108 LEU A C 1
ATOM 894 O O . LEU A 1 108 ? 7.376 7.112 -9.673 1.00 92.62 108 LEU A O 1
ATOM 898 N N . ARG A 1 109 ? 9.421 7.072 -10.595 1.00 89.06 109 ARG A N 1
ATOM 899 C CA . ARG A 1 109 ? 10.140 7.236 -9.324 1.00 89.06 109 ARG A CA 1
ATOM 900 C C . ARG A 1 109 ? 9.811 8.567 -8.655 1.00 89.06 109 ARG A C 1
ATOM 902 O O . ARG A 1 109 ? 9.448 8.588 -7.483 1.00 89.06 109 ARG A O 1
ATOM 909 N N . THR A 1 110 ? 9.903 9.668 -9.399 1.00 88.75 110 THR A N 1
ATOM 910 C CA . THR A 1 110 ? 9.580 11.008 -8.881 1.00 88.75 110 THR A CA 1
ATOM 911 C C . THR A 1 110 ? 8.115 11.077 -8.460 1.00 88.75 110 THR A C 1
ATOM 913 O O . THR A 1 110 ? 7.800 11.520 -7.356 1.00 88.75 110 THR A O 1
ATOM 916 N N . LYS A 1 111 ? 7.224 10.549 -9.303 1.00 91.31 111 LYS A N 1
ATOM 917 C CA . LYS A 1 111 ? 5.789 10.494 -9.028 1.00 91.31 111 LYS A CA 1
ATOM 918 C C . LYS A 1 111 ? 5.463 9.653 -7.795 1.00 91.31 111 LYS A C 1
ATOM 920 O O . LYS A 1 111 ? 4.612 10.039 -7.004 1.00 91.31 111 LYS A O 1
ATOM 925 N N . LEU A 1 112 ? 6.150 8.530 -7.598 1.00 92.75 112 LEU A N 1
ATOM 926 C CA . LEU A 1 112 ? 5.953 7.657 -6.445 1.00 92.75 112 LEU A CA 1
ATOM 927 C C . LEU A 1 112 ? 6.319 8.351 -5.128 1.00 92.75 112 LEU A C 1
ATOM 929 O O . LEU A 1 112 ? 5.618 8.160 -4.141 1.00 92.75 112 LEU A O 1
ATOM 933 N N . VAL A 1 113 ? 7.357 9.193 -5.110 1.00 91.00 113 VAL A N 1
ATOM 934 C CA . VAL A 1 113 ? 7.703 10.002 -3.926 1.00 91.00 113 VAL A CA 1
ATOM 935 C C . VAL A 1 113 ? 6.576 10.981 -3.579 1.00 91.00 113 VAL A C 1
ATOM 937 O O . VAL A 1 113 ? 6.213 11.115 -2.409 1.00 91.00 113 VAL A O 1
ATOM 940 N N . GLU A 1 114 ? 5.985 11.637 -4.581 1.00 91.62 114 GLU A N 1
ATOM 941 C CA . GLU A 1 114 ? 4.848 12.544 -4.379 1.00 91.62 114 GLU A CA 1
ATOM 942 C C . GLU A 1 114 ? 3.592 11.797 -3.920 1.00 91.62 114 GLU A C 1
ATOM 944 O O . GLU A 1 114 ? 2.973 12.186 -2.932 1.00 91.62 114 GLU A O 1
ATOM 949 N N . ILE A 1 115 ? 3.262 10.690 -4.592 1.00 93.19 115 ILE A N 1
ATOM 950 C CA . ILE A 1 115 ? 2.159 9.800 -4.219 1.00 93.19 115 ILE A CA 1
ATOM 951 C C . ILE A 1 115 ? 2.333 9.349 -2.769 1.00 93.19 115 ILE A C 1
ATOM 953 O O . ILE A 1 115 ? 1.418 9.502 -1.967 1.00 93.19 115 ILE A O 1
ATOM 957 N N . LYS A 1 116 ? 3.511 8.839 -2.399 1.00 92.38 116 LYS A N 1
ATOM 958 C CA . LYS A 1 116 ? 3.775 8.375 -1.036 1.00 92.38 116 LYS A CA 1
ATOM 959 C C . LYS A 1 116 ? 3.492 9.476 -0.018 1.00 92.38 116 LYS A C 1
ATOM 961 O O . LYS A 1 116 ? 2.813 9.218 0.965 1.00 92.38 116 LYS A O 1
ATOM 966 N N . LYS A 1 117 ? 3.963 10.701 -0.259 1.00 91.19 117 LYS A N 1
ATOM 967 C CA . LYS A 1 117 ? 3.732 11.829 0.651 1.00 91.19 117 LYS A CA 1
ATOM 968 C C . LYS A 1 117 ? 2.240 12.103 0.867 1.00 91.19 117 LYS A C 1
ATOM 970 O O . LYS A 1 117 ? 1.816 12.283 2.008 1.00 91.19 117 LYS A O 1
ATOM 975 N N . ASP A 1 118 ? 1.456 12.125 -0.207 1.00 91.31 118 ASP A N 1
ATOM 976 C CA . ASP A 1 118 ? 0.011 12.364 -0.125 1.00 91.31 118 ASP A CA 1
ATOM 977 C C . ASP A 1 118 ? -0.694 11.227 0.639 1.00 91.31 118 ASP A C 1
ATOM 979 O O . ASP A 1 118 ? -1.580 11.466 1.465 1.00 91.31 118 ASP A O 1
ATOM 983 N N . PHE A 1 119 ? -0.269 9.982 0.415 1.00 92.69 119 PHE A N 1
ATOM 984 C CA . PHE A 1 119 ? -0.858 8.806 1.052 1.00 92.69 119 PHE A CA 1
ATOM 985 C C . PHE A 1 119 ? -0.386 8.553 2.482 1.00 92.69 119 PHE A C 1
ATOM 987 O O . PHE A 1 119 ? -1.169 8.017 3.261 1.00 92.69 119 PHE A O 1
ATOM 994 N N . ASP A 1 120 ? 0.815 8.985 2.867 1.00 91.56 120 ASP A N 1
ATOM 995 C CA . ASP A 1 120 ? 1.260 8.977 4.263 1.00 91.56 120 ASP A CA 1
ATOM 996 C C . ASP A 1 120 ? 0.287 9.819 5.104 1.00 91.56 120 ASP A C 1
ATOM 998 O O . ASP A 1 120 ? -0.252 9.353 6.108 1.00 91.56 120 ASP A O 1
ATOM 1002 N N . PHE A 1 121 ? -0.025 11.029 4.626 1.00 89.69 121 PHE A N 1
ATOM 1003 C CA . PHE A 1 121 ? -0.982 11.926 5.271 1.00 89.69 121 PHE A CA 1
ATOM 1004 C C . PHE A 1 121 ? -2.418 11.381 5.245 1.00 89.69 121 PHE A C 1
ATOM 1006 O O . PHE A 1 121 ? -3.159 11.517 6.224 1.00 89.69 121 PHE A O 1
ATOM 1013 N N . LYS A 1 122 ? -2.837 10.751 4.137 1.00 90.38 122 LYS A N 1
ATOM 1014 C CA . LYS A 1 122 ? -4.159 10.111 4.041 1.00 90.38 122 LYS A CA 1
ATOM 1015 C C . LYS A 1 122 ? -4.294 8.965 5.049 1.00 90.38 122 LYS A C 1
ATOM 1017 O O . LYS A 1 122 ? -5.263 8.935 5.806 1.00 90.38 122 LYS A O 1
ATOM 1022 N N . ALA A 1 123 ? -3.324 8.053 5.075 1.00 92.12 123 ALA A N 1
ATOM 1023 C CA . ALA A 1 123 ? -3.328 6.872 5.931 1.00 92.12 123 ALA A CA 1
ATOM 1024 C C . ALA A 1 123 ? -3.319 7.245 7.416 1.00 92.12 123 ALA A C 1
ATOM 1026 O O . ALA A 1 123 ? -4.051 6.643 8.198 1.00 92.12 123 ALA A O 1
ATOM 1027 N N . GLU A 1 124 ? -2.549 8.266 7.805 1.00 91.31 124 GLU A N 1
ATOM 1028 C CA . GLU A 1 124 ? -2.528 8.772 9.180 1.00 91.31 124 GLU A CA 1
ATOM 1029 C C . GLU A 1 124 ? -3.902 9.313 9.608 1.00 91.31 124 GLU A C 1
ATOM 1031 O O . GLU A 1 124 ? -4.419 8.929 10.659 1.00 91.31 124 GLU A O 1
ATOM 1036 N N . GLN A 1 125 ? -4.549 10.138 8.777 1.00 90.88 125 GLN A N 1
ATOM 1037 C CA . GLN A 1 125 ? -5.887 10.662 9.077 1.00 90.88 125 GLN A CA 1
ATOM 1038 C C . GLN A 1 125 ? -6.949 9.562 9.151 1.00 90.88 125 GLN A C 1
ATOM 1040 O O . GLN A 1 125 ? -7.816 9.576 10.026 1.00 90.88 125 GLN A O 1
ATOM 1045 N N . GLU A 1 126 ? -6.906 8.609 8.223 1.00 92.06 126 GLU A N 1
ATOM 1046 C CA . GLU A 1 126 ? -7.817 7.468 8.193 1.00 92.06 126 GLU A CA 1
ATOM 1047 C C . GLU A 1 126 ? -7.626 6.548 9.404 1.00 92.06 126 GLU A C 1
ATOM 1049 O O . GLU A 1 126 ? -8.606 6.096 10.008 1.00 92.06 126 GLU A O 1
ATOM 1054 N N . ALA A 1 127 ? -6.380 6.328 9.823 1.00 93.38 127 ALA A N 1
ATOM 1055 C CA . ALA A 1 127 ? -6.064 5.603 11.044 1.00 93.38 127 ALA A CA 1
ATOM 1056 C C . ALA A 1 127 ? -6.568 6.338 12.284 1.00 93.38 127 ALA A C 1
ATOM 1058 O O . ALA A 1 127 ? -7.182 5.702 13.136 1.00 93.38 127 ALA A O 1
ATOM 1059 N N . ALA A 1 128 ? -6.369 7.656 12.373 1.00 93.06 128 ALA A N 1
ATOM 1060 C CA . ALA A 1 128 ? -6.828 8.460 13.502 1.00 93.06 128 ALA A CA 1
ATOM 1061 C C . ALA A 1 128 ? -8.357 8.392 13.646 1.00 93.06 128 ALA A C 1
ATOM 1063 O O . ALA A 1 128 ? -8.867 8.057 14.717 1.00 93.06 128 ALA A O 1
ATOM 1064 N N . LYS A 1 129 ? -9.099 8.576 12.544 1.00 93.25 129 LYS A N 1
ATOM 1065 C CA . LYS A 1 129 ? -10.565 8.413 12.514 1.00 93.25 129 LYS A CA 1
ATOM 1066 C C . LYS A 1 129 ? -10.991 7.003 12.929 1.00 93.25 129 LYS A C 1
ATOM 1068 O O . LYS A 1 129 ? -11.936 6.833 13.702 1.00 93.25 129 LYS A O 1
ATOM 1073 N N . THR A 1 130 ? -10.291 5.980 12.433 1.00 94.19 130 THR A N 1
ATOM 1074 C CA . THR A 1 130 ? -10.555 4.583 12.804 1.00 94.19 130 THR A CA 1
ATOM 1075 C C . THR A 1 130 ? -10.333 4.370 14.301 1.00 94.19 130 THR A C 1
ATOM 1077 O O . THR A 1 130 ? -11.201 3.822 14.982 1.00 94.19 130 THR A O 1
ATOM 1080 N N . PHE A 1 131 ? -9.200 4.840 14.825 1.00 95.06 131 PHE A N 1
ATOM 1081 C CA . PHE A 1 131 ? -8.815 4.742 16.228 1.00 95.06 131 PHE A CA 1
ATOM 1082 C C . PHE A 1 131 ? -9.850 5.392 17.140 1.00 95.06 131 PHE A C 1
ATOM 1084 O O . PHE A 1 131 ? -10.330 4.743 18.067 1.00 95.06 131 PHE A O 1
ATOM 1091 N N . GLU A 1 132 ? -10.266 6.626 16.851 1.00 94.12 132 GLU A N 1
ATOM 1092 C CA . GLU A 1 132 ? -11.311 7.317 17.611 1.00 94.12 132 GLU A CA 1
ATOM 1093 C C . GLU A 1 132 ? -12.597 6.488 17.668 1.00 94.12 132 GLU A C 1
ATOM 1095 O O . GLU A 1 132 ? -13.163 6.255 18.743 1.00 94.12 132 GLU A O 1
ATOM 1100 N N . ARG A 1 133 ? -13.020 5.973 16.509 1.00 94.06 133 ARG A N 1
ATOM 1101 C CA . ARG A 1 133 ? -14.267 5.228 16.352 1.00 94.06 133 ARG A CA 1
ATOM 1102 C C . ARG A 1 133 ? -14.268 3.892 17.090 1.00 94.06 133 ARG A C 1
ATOM 1104 O O . ARG A 1 133 ? -15.296 3.502 17.652 1.00 94.06 133 ARG A O 1
ATOM 1111 N N . VAL A 1 134 ? -13.137 3.187 17.094 1.00 95.38 134 VAL A N 1
ATOM 1112 C CA . VAL A 1 134 ? -13.015 1.854 17.704 1.00 95.38 134 VAL A CA 1
ATOM 1113 C C . VAL A 1 134 ? -12.329 1.856 19.068 1.00 95.38 134 VAL A C 1
ATOM 1115 O O . VAL A 1 134 ? -12.269 0.803 19.692 1.00 95.38 134 VAL A O 1
ATOM 1118 N N . SER A 1 135 ? -11.901 3.014 19.576 1.00 95.25 135 SER A N 1
ATOM 1119 C CA . SER A 1 135 ? -11.169 3.199 20.843 1.00 95.25 135 SER A CA 1
ATOM 1120 C C . SER A 1 135 ? -11.745 2.403 22.016 1.00 95.25 135 SER A C 1
ATOM 1122 O O . SER A 1 135 ? -11.017 1.751 22.760 1.00 95.25 135 SER A O 1
ATOM 1124 N N . SER A 1 136 ? -13.075 2.371 22.148 1.00 96.00 136 SER A N 1
ATOM 1125 C CA . SER A 1 136 ? -13.759 1.626 23.213 1.00 96.00 136 SER A CA 1
ATOM 1126 C C . SER A 1 136 ? -13.559 0.104 23.155 1.00 96.00 136 SER A C 1
ATOM 1128 O O . SER A 1 136 ? -13.881 -0.587 24.123 1.00 96.00 136 SER A O 1
ATOM 1130 N N . ALA A 1 137 ? -13.082 -0.434 22.034 1.00 96.81 137 ALA A N 1
ATOM 1131 C CA . ALA A 1 137 ? -12.780 -1.842 21.799 1.00 96.81 137 ALA A CA 1
ATOM 1132 C C . ALA A 1 137 ? -11.273 -2.143 21.775 1.00 96.81 137 ALA A C 1
ATOM 1134 O O . ALA A 1 137 ? -10.897 -3.274 21.484 1.00 96.81 137 ALA A O 1
ATOM 1135 N N . ILE A 1 138 ? -10.424 -1.169 22.108 1.00 96.19 138 ILE A N 1
ATOM 1136 C CA . ILE A 1 138 ? -8.972 -1.339 22.146 1.00 96.19 138 ILE A CA 1
ATOM 1137 C C . ILE A 1 138 ? -8.499 -1.466 23.596 1.00 96.19 138 ILE A C 1
ATOM 1139 O O . ILE A 1 138 ? -8.890 -0.697 24.477 1.00 96.19 138 ILE A O 1
ATOM 1143 N N . LYS A 1 139 ? -7.620 -2.432 23.848 1.00 94.50 139 LYS A N 1
ATOM 1144 C CA . LYS A 1 139 ? -6.894 -2.588 25.107 1.00 94.50 139 LYS A CA 1
ATOM 1145 C C . LYS A 1 139 ? -5.644 -1.711 25.087 1.00 94.50 139 LYS A C 1
ATOM 1147 O O . LYS A 1 139 ? -4.834 -1.817 24.172 1.00 94.50 139 LYS A O 1
ATOM 1152 N N . LYS A 1 140 ? -5.496 -0.865 26.115 1.00 92.00 140 LYS A N 1
ATOM 1153 C CA . LYS A 1 140 ? -4.448 0.171 26.209 1.00 92.00 140 LYS A CA 1
ATOM 1154 C C . LYS A 1 140 ? -4.329 0.978 24.903 1.00 92.00 140 LYS A C 1
ATOM 1156 O O . LYS A 1 140 ? -3.316 0.881 24.215 1.00 92.00 140 LYS A O 1
ATOM 1161 N N . PRO A 1 141 ? -5.380 1.736 24.542 1.00 91.31 141 PRO A N 1
ATOM 1162 C CA . PRO A 1 141 ? -5.399 2.496 23.301 1.00 91.31 141 PRO A CA 1
ATOM 1163 C C . PRO A 1 141 ? -4.221 3.468 23.255 1.00 91.31 141 PRO A C 1
ATOM 1165 O O . PRO A 1 141 ? -4.054 4.296 24.153 1.00 91.31 141 PRO A O 1
ATOM 1168 N N . ARG A 1 142 ? -3.411 3.355 22.206 1.00 89.38 142 ARG A N 1
ATOM 1169 C CA . ARG A 1 142 ? -2.269 4.226 21.948 1.00 89.38 142 ARG A CA 1
ATOM 1170 C C . ARG A 1 142 ? -2.124 4.357 20.446 1.00 89.38 142 ARG A C 1
ATOM 1172 O O . ARG A 1 142 ? -1.835 3.377 19.780 1.00 89.38 142 ARG A O 1
ATOM 1179 N N . PHE A 1 143 ? -2.304 5.565 19.942 1.00 86.94 143 PHE A N 1
ATOM 1180 C CA . PHE A 1 143 ? -2.061 5.854 18.542 1.00 86.94 143 PHE A CA 1
ATOM 1181 C C . PHE A 1 143 ? -0.577 6.166 18.356 1.00 86.94 143 PHE A C 1
ATOM 1183 O O . PHE A 1 143 ? -0.085 7.146 18.923 1.00 86.94 143 PHE A O 1
ATOM 1190 N N . LEU A 1 144 ? 0.141 5.309 17.634 1.00 79.25 144 LEU A N 1
ATOM 1191 C CA . LEU A 1 144 ? 1.483 5.625 17.165 1.00 79.25 144 LEU A CA 1
ATOM 1192 C C . LEU A 1 144 ? 1.420 6.131 15.730 1.00 79.25 144 LEU A C 1
ATOM 1194 O O . LEU A 1 144 ? 0.656 5.626 14.911 1.00 79.25 144 LEU A O 1
ATOM 1198 N N . ASN A 1 145 ? 2.257 7.118 15.425 1.00 66.69 145 ASN A N 1
ATOM 1199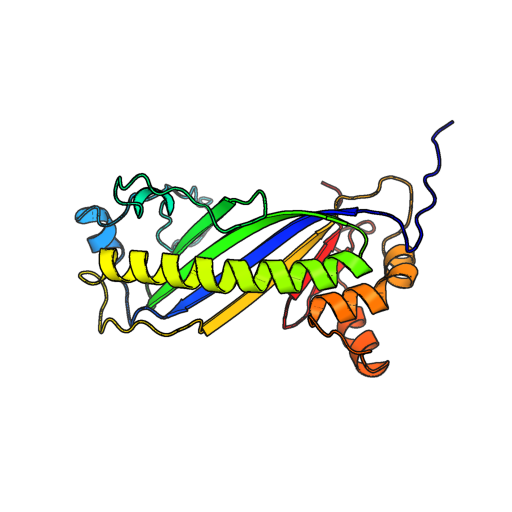 C CA . ASN A 1 145 ? 2.462 7.530 14.045 1.00 66.69 145 ASN A CA 1
ATOM 1200 C C . ASN A 1 145 ? 3.142 6.385 13.277 1.00 66.69 145 ASN A C 1
ATOM 1202 O O . ASN A 1 145 ? 3.860 5.590 13.873 1.00 66.69 145 ASN A O 1
ATOM 1206 N N . LEU A 1 146 ? 2.865 6.314 11.972 1.00 64.69 146 LEU A N 1
ATOM 1207 C CA . LEU A 1 146 ? 3.220 5.250 11.025 1.00 64.69 146 LEU A CA 1
ATOM 1208 C C . LEU A 1 146 ? 4.386 4.327 11.441 1.00 64.69 146 LEU A C 1
ATOM 1210 O O . LEU A 1 146 ? 5.538 4.753 11.429 1.00 64.69 146 LEU A O 1
ATOM 1214 N N . ASP A 1 147 ? 4.093 3.049 11.702 1.00 73.94 147 ASP A N 1
ATOM 1215 C CA . ASP A 1 147 ? 5.120 2.079 12.114 1.00 73.94 147 ASP A CA 1
ATOM 1216 C C . ASP A 1 147 ? 5.621 1.199 10.957 1.00 73.94 147 ASP A C 1
ATOM 1218 O O . ASP A 1 147 ? 6.704 0.620 11.047 1.00 73.94 147 ASP A O 1
ATOM 1222 N N . SER A 1 148 ? 4.882 1.072 9.844 1.00 86.44 148 SER A N 1
ATOM 1223 C CA . SER A 1 148 ? 5.355 0.324 8.668 1.00 86.44 148 SER A CA 1
ATOM 1224 C C . SER A 1 148 ? 4.692 0.756 7.358 1.00 86.44 148 SER A C 1
ATOM 1226 O O . SER A 1 148 ? 3.470 0.913 7.272 1.00 86.44 148 SER A O 1
ATOM 1228 N N . PHE A 1 149 ? 5.520 0.877 6.320 1.00 92.19 149 PHE A N 1
ATOM 1229 C CA . PHE A 1 149 ? 5.131 1.159 4.943 1.00 92.19 149 PHE A CA 1
ATOM 1230 C C . PHE A 1 149 ? 5.813 0.166 4.003 1.00 92.19 149 PHE A C 1
ATOM 1232 O O . PHE A 1 149 ? 6.979 -0.164 4.192 1.00 92.19 149 PHE A O 1
ATOM 1239 N N . TYR A 1 150 ? 5.090 -0.281 2.984 1.00 95.25 150 TYR A N 1
ATOM 1240 C CA . TYR A 1 150 ? 5.639 -1.043 1.868 1.00 95.25 150 TYR A CA 1
ATOM 1241 C C . TYR A 1 150 ? 4.892 -0.649 0.599 1.00 95.25 150 TYR A C 1
ATOM 1243 O O . TYR A 1 150 ? 3.722 -0.262 0.666 1.00 95.25 150 TYR A O 1
ATOM 1251 N N . PHE A 1 151 ? 5.514 -0.779 -0.568 1.00 96.38 151 PHE A N 1
ATOM 1252 C CA . PHE A 1 151 ? 4.815 -0.557 -1.830 1.00 96.38 151 PHE A CA 1
ATOM 1253 C C . PHE A 1 151 ? 5.114 -1.640 -2.856 1.00 96.38 151 PHE A C 1
ATOM 1255 O O . PHE A 1 151 ? 6.140 -2.309 -2.810 1.00 96.38 151 PHE A O 1
ATOM 1262 N N . ALA A 1 152 ? 4.208 -1.808 -3.811 1.00 96.75 152 ALA A N 1
ATOM 1263 C CA . ALA A 1 152 ? 4.440 -2.647 -4.973 1.00 96.75 152 ALA A CA 1
ATOM 1264 C C . ALA A 1 152 ? 4.072 -1.891 -6.245 1.00 96.75 152 ALA A C 1
ATOM 1266 O O . ALA A 1 152 ? 3.003 -1.295 -6.334 1.00 96.75 152 ALA A O 1
ATOM 1267 N N . VAL A 1 153 ? 4.942 -1.945 -7.242 1.00 96.62 153 VAL A N 1
ATOM 1268 C CA . VAL A 1 153 ? 4.672 -1.467 -8.594 1.00 96.62 153 VAL A CA 1
ATOM 1269 C C . VAL A 1 153 ? 4.350 -2.677 -9.455 1.00 96.62 153 VAL A C 1
ATOM 1271 O O . VAL A 1 153 ? 5.157 -3.593 -9.587 1.00 96.62 153 VAL A O 1
ATOM 1274 N N . GLN A 1 154 ? 3.164 -2.688 -10.043 1.00 95.06 154 GLN A N 1
ATOM 1275 C CA . GLN A 1 154 ? 2.757 -3.659 -11.045 1.00 95.06 154 GLN A CA 1
ATOM 1276 C C . GLN A 1 154 ? 2.683 -2.950 -12.389 1.00 95.06 154 GLN A C 1
ATOM 1278 O O . GLN A 1 154 ? 1.926 -1.997 -12.531 1.00 95.06 154 GLN A O 1
ATOM 1283 N N . VAL A 1 155 ? 3.468 -3.412 -13.356 1.00 92.75 155 VAL A N 1
ATOM 1284 C CA . VAL A 1 155 ? 3.418 -2.976 -14.753 1.00 92.75 155 VAL A CA 1
ATOM 1285 C C . VAL A 1 155 ? 2.583 -3.974 -15.547 1.00 92.75 155 VAL A C 1
ATOM 1287 O O . VAL A 1 155 ? 2.671 -5.185 -15.325 1.00 92.75 155 VAL A O 1
ATOM 1290 N N . ASP A 1 156 ? 1.744 -3.470 -16.446 1.00 90.12 156 ASP A N 1
ATOM 1291 C CA . ASP A 1 156 ? 0.948 -4.308 -17.339 1.00 90.12 156 ASP A CA 1
ATOM 1292 C C . ASP A 1 156 ? 1.861 -5.042 -18.341 1.00 90.12 156 ASP A C 1
ATOM 1294 O O . ASP A 1 156 ? 2.831 -4.457 -18.838 1.00 90.12 156 ASP A O 1
ATOM 1298 N N . PRO A 1 157 ? 1.577 -6.315 -18.665 1.00 79.81 157 PRO A N 1
ATOM 1299 C CA . PRO A 1 157 ? 2.419 -7.111 -19.550 1.00 79.81 157 PRO A CA 1
ATOM 1300 C C . PRO A 1 157 ? 2.455 -6.521 -20.963 1.00 79.81 157 PRO A C 1
ATOM 1302 O O . PRO A 1 157 ? 1.424 -6.181 -21.550 1.00 79.81 157 PRO A O 1
ATOM 1305 N N . ILE A 1 158 ? 3.651 -6.453 -21.553 1.00 76.62 158 ILE A N 1
ATOM 1306 C CA . ILE A 1 158 ? 3.828 -5.984 -22.931 1.00 76.62 158 ILE A CA 1
ATOM 1307 C C . ILE A 1 158 ? 3.986 -7.189 -23.849 1.00 76.62 158 ILE A C 1
ATOM 1309 O O . ILE A 1 158 ? 5.079 -7.724 -24.043 1.00 76.62 158 ILE A O 1
ATOM 1313 N N . LYS A 1 159 ? 2.861 -7.621 -24.418 1.00 69.50 159 LYS A N 1
ATOM 1314 C CA . LYS A 1 159 ? 2.796 -8.816 -25.264 1.00 69.50 159 LYS A CA 1
ATOM 1315 C C . LYS A 1 159 ? 3.717 -8.693 -26.480 1.00 69.50 159 LYS A C 1
ATOM 1317 O O . LYS A 1 159 ? 3.645 -7.721 -27.227 1.00 69.50 159 LYS A O 1
ATOM 1322 N N . GLY A 1 160 ? 4.562 -9.707 -26.673 1.00 65.56 160 GLY A N 1
ATOM 1323 C CA . GLY A 1 160 ? 5.390 -9.886 -27.871 1.00 65.56 160 GLY A CA 1
ATOM 1324 C C . GLY A 1 160 ? 6.554 -8.905 -28.044 1.00 65.56 160 GLY A C 1
ATOM 1325 O O . GLY A 1 160 ? 7.149 -8.893 -29.117 1.00 65.56 160 GLY A O 1
ATOM 1326 N N . ALA A 1 161 ? 6.874 -8.083 -27.038 1.00 65.75 161 ALA A N 1
ATOM 1327 C CA . ALA A 1 161 ? 7.844 -7.003 -27.207 1.00 65.75 161 ALA A CA 1
ATOM 1328 C C . ALA A 1 161 ? 9.243 -7.312 -26.653 1.00 65.75 161 ALA A C 1
ATOM 1330 O O . ALA A 1 161 ? 10.220 -7.041 -27.345 1.00 65.75 161 ALA A O 1
ATOM 1331 N N . VAL A 1 162 ? 9.357 -7.827 -25.421 1.00 77.88 162 VAL A N 1
ATOM 1332 C CA . VAL A 1 162 ? 10.644 -8.000 -24.719 1.00 77.88 162 VAL A CA 1
ATOM 1333 C C . VAL A 1 162 ? 10.526 -9.125 -23.678 1.00 77.88 162 VAL A C 1
ATOM 1335 O O . VAL A 1 162 ? 9.523 -9.201 -22.969 1.00 77.88 162 VAL A O 1
ATOM 1338 N N . SER A 1 163 ? 11.530 -10.001 -23.573 1.00 80.56 163 SER A N 1
ATOM 1339 C CA . SER A 1 163 ? 11.596 -11.028 -22.518 1.00 80.56 163 SER A CA 1
ATOM 1340 C C . SER A 1 163 ? 11.871 -10.417 -21.130 1.00 80.56 163 SER A C 1
ATOM 1342 O O . SER A 1 163 ? 12.460 -9.338 -21.040 1.00 80.56 163 SER A O 1
ATOM 1344 N N . PRO A 1 164 ? 11.522 -11.088 -20.014 1.00 82.19 164 PRO A N 1
ATOM 1345 C CA . PRO A 1 164 ? 11.839 -10.599 -18.665 1.00 82.19 164 PRO A CA 1
ATOM 1346 C C . PRO A 1 164 ? 13.319 -10.249 -18.455 1.00 82.19 164 PRO A C 1
ATOM 1348 O O . PRO A 1 164 ? 13.639 -9.258 -17.798 1.00 82.19 164 PRO A O 1
ATOM 1351 N N . GLU A 1 165 ? 14.225 -11.039 -19.037 1.00 82.88 165 GLU A N 1
ATOM 1352 C CA . GLU A 1 165 ? 15.670 -10.822 -18.943 1.00 82.88 165 GLU A CA 1
ATOM 1353 C C . GLU A 1 165 ? 16.114 -9.580 -19.724 1.00 82.88 165 GLU A C 1
ATOM 1355 O O . GLU A 1 165 ? 16.841 -8.741 -19.193 1.00 82.88 165 GLU A O 1
ATOM 1360 N N . GLU A 1 166 ? 15.631 -9.402 -20.954 1.00 85.25 166 GLU A N 1
ATOM 1361 C CA . GLU A 1 166 ? 15.905 -8.199 -21.745 1.00 85.25 166 GLU A CA 1
ATOM 1362 C C . GLU A 1 166 ? 15.325 -6.947 -21.074 1.00 85.25 166 GLU A C 1
ATOM 1364 O O . GLU A 1 166 ? 16.002 -5.922 -20.990 1.00 85.25 166 GLU A O 1
ATOM 1369 N N . PHE A 1 167 ? 14.115 -7.037 -20.514 1.00 87.00 167 PHE A N 1
ATOM 1370 C CA . PHE A 1 167 ? 13.490 -5.937 -19.784 1.00 87.00 167 PHE A CA 1
ATOM 1371 C C . PHE A 1 167 ? 14.321 -5.551 -18.559 1.00 87.00 167 PHE A C 1
ATOM 1373 O O . PHE A 1 167 ? 14.621 -4.375 -18.339 1.00 87.00 167 PHE A O 1
ATOM 1380 N N . LYS A 1 168 ? 14.760 -6.549 -17.786 1.00 87.31 168 LYS A N 1
ATOM 1381 C CA . LYS A 1 168 ? 15.656 -6.357 -16.646 1.00 87.31 168 LYS A CA 1
ATOM 1382 C C . LYS A 1 168 ? 16.987 -5.739 -17.072 1.00 87.31 168 LYS A C 1
ATOM 1384 O O . LYS A 1 168 ? 17.473 -4.846 -16.388 1.00 87.31 168 LYS A O 1
ATOM 1389 N N . ASN A 1 169 ? 17.560 -6.147 -18.199 1.00 87.25 169 ASN A N 1
ATOM 1390 C CA . ASN A 1 169 ? 18.800 -5.558 -18.704 1.00 87.25 169 ASN A CA 1
ATOM 1391 C C . ASN A 1 169 ? 18.612 -4.092 -19.131 1.00 87.25 169 ASN A C 1
ATOM 1393 O O . ASN A 1 169 ? 19.505 -3.272 -18.932 1.00 87.25 169 ASN A O 1
ATOM 1397 N N . MET A 1 170 ? 17.444 -3.739 -19.676 1.00 89.19 170 MET A N 1
ATOM 1398 C CA . MET A 1 170 ? 17.131 -2.373 -20.111 1.00 89.19 170 MET A CA 1
ATOM 1399 C C . MET A 1 170 ? 16.796 -1.422 -18.956 1.00 89.19 170 MET A C 1
ATOM 1401 O O . MET A 1 170 ? 17.178 -0.251 -18.994 1.00 89.19 170 MET A O 1
ATOM 1405 N N . PHE A 1 171 ? 16.059 -1.902 -17.950 1.00 90.38 171 PHE A N 1
ATOM 1406 C CA . PHE A 1 171 ? 15.466 -1.063 -16.902 1.00 90.38 171 PHE A CA 1
ATOM 1407 C C . PHE A 1 171 ? 15.945 -1.392 -15.486 1.00 90.38 171 PHE A C 1
ATOM 1409 O O . PHE A 1 171 ? 15.593 -0.670 -14.559 1.00 90.38 171 PHE A O 1
ATOM 1416 N N . GLY A 1 172 ? 16.760 -2.429 -15.288 1.00 88.38 172 GLY A N 1
ATOM 1417 C CA . GLY A 1 172 ? 17.121 -2.971 -13.973 1.00 88.38 172 GLY A CA 1
ATOM 1418 C C . GLY A 1 172 ? 17.672 -1.933 -13.001 1.00 88.38 172 GLY A C 1
ATOM 1419 O O . GLY A 1 172 ? 17.166 -1.819 -11.891 1.00 88.38 172 GLY A O 1
ATOM 1420 N N . THR A 1 173 ? 18.631 -1.108 -13.425 1.00 88.38 173 THR A N 1
ATOM 1421 C CA . THR A 1 173 ? 19.166 -0.013 -12.594 1.00 88.38 173 THR A CA 1
ATOM 1422 C C . THR A 1 173 ? 18.078 0.984 -12.179 1.00 88.38 173 THR A C 1
ATOM 1424 O O . THR A 1 173 ? 18.030 1.422 -11.029 1.00 88.38 173 THR A O 1
ATOM 1427 N N . LYS A 1 174 ? 17.157 1.316 -13.092 1.00 89.81 174 LYS A N 1
ATOM 1428 C CA . LYS A 1 174 ? 16.045 2.237 -12.813 1.00 89.81 174 LYS A CA 1
ATOM 1429 C C . LYS A 1 174 ? 15.034 1.612 -11.857 1.00 89.81 174 LYS A C 1
ATOM 1431 O O . LYS A 1 174 ? 14.570 2.288 -10.947 1.00 89.81 174 LYS A O 1
ATOM 1436 N N . ILE A 1 175 ? 14.744 0.320 -12.020 1.00 91.31 175 ILE A N 1
ATOM 1437 C CA . ILE A 1 175 ? 13.880 -0.442 -11.113 1.00 91.31 175 ILE A CA 1
ATOM 1438 C C . ILE A 1 175 ? 14.514 -0.520 -9.721 1.00 91.31 175 ILE A C 1
ATOM 1440 O O . ILE A 1 175 ? 13.840 -0.238 -8.742 1.00 91.31 175 ILE A O 1
ATOM 1444 N N . ALA A 1 176 ? 15.808 -0.824 -9.612 1.00 89.31 176 ALA A N 1
ATOM 1445 C CA . ALA A 1 176 ? 16.499 -0.872 -8.324 1.00 89.31 176 ALA A CA 1
ATOM 1446 C C . ALA A 1 176 ? 16.434 0.480 -7.591 1.00 89.31 176 ALA A C 1
ATOM 1448 O O . ALA A 1 176 ? 16.091 0.536 -6.411 1.00 89.31 176 ALA A O 1
ATOM 1449 N N . SER A 1 177 ? 16.681 1.581 -8.309 1.00 88.38 177 SER A N 1
ATOM 1450 C CA . SER A 1 177 ? 16.557 2.936 -7.759 1.00 88.38 177 SER A CA 1
ATOM 1451 C C . SER A 1 177 ? 15.115 3.289 -7.372 1.00 88.38 177 SER A C 1
ATOM 1453 O O . SER A 1 177 ? 14.896 3.898 -6.326 1.00 88.38 177 SER A O 1
ATOM 1455 N N . LEU A 1 178 ? 14.132 2.879 -8.180 1.00 91.50 178 LEU A N 1
ATOM 1456 C CA . LEU A 1 178 ? 12.707 3.023 -7.881 1.00 91.50 178 LEU A CA 1
ATOM 1457 C C . LEU A 1 178 ? 12.335 2.302 -6.579 1.00 91.50 178 LEU A C 1
ATOM 1459 O O . LEU A 1 178 ? 11.682 2.906 -5.734 1.00 91.50 178 LEU A O 1
ATOM 1463 N N . LEU A 1 179 ? 12.770 1.048 -6.403 1.00 91.44 179 LEU A N 1
ATOM 1464 C CA . LEU A 1 179 ? 12.438 0.226 -5.234 1.00 91.44 179 LEU A CA 1
ATOM 1465 C C . LEU A 1 179 ? 12.967 0.809 -3.924 1.00 91.44 179 LEU A C 1
ATOM 1467 O O . LEU A 1 179 ? 12.281 0.742 -2.913 1.00 91.44 179 LEU A O 1
ATOM 1471 N N . ARG A 1 180 ? 14.136 1.450 -3.953 1.00 86.56 180 ARG A N 1
ATOM 1472 C CA . ARG A 1 180 ? 14.721 2.116 -2.780 1.00 86.56 180 ARG A CA 1
ATOM 1473 C C . ARG A 1 180 ? 14.231 3.548 -2.567 1.00 86.56 180 ARG A C 1
ATOM 1475 O O . ARG A 1 180 ? 14.644 4.187 -1.605 1.00 86.56 180 ARG A O 1
ATOM 1482 N N . LEU A 1 181 ? 13.391 4.073 -3.467 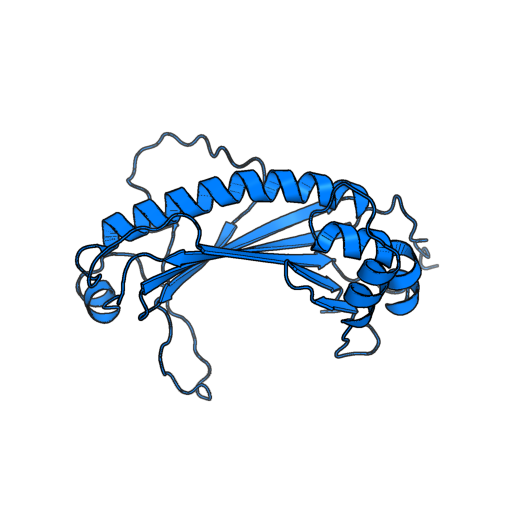1.00 82.94 181 LEU A N 1
ATOM 1483 C CA . LEU A 1 181 ? 13.007 5.491 -3.517 1.00 82.94 181 LEU A CA 1
ATOM 1484 C C . LEU A 1 181 ? 14.223 6.441 -3.508 1.00 82.94 181 LEU A C 1
ATOM 1486 O O . LEU A 1 181 ? 14.124 7.600 -3.101 1.00 82.94 181 LEU A O 1
ATOM 1490 N N . GLU A 1 182 ? 15.383 5.965 -3.967 1.00 73.06 182 GLU A N 1
ATOM 1491 C CA . GLU A 1 182 ? 16.619 6.737 -3.960 1.00 73.06 182 GLU A CA 1
ATOM 1492 C C . GLU A 1 182 ? 16.676 7.651 -5.181 1.00 73.06 182 GLU A C 1
ATOM 1494 O O . GLU A 1 182 ? 16.564 7.209 -6.325 1.00 73.06 182 GLU A O 1
ATOM 1499 N N . THR A 1 183 ? 16.895 8.944 -4.949 1.00 63.28 183 THR A N 1
ATOM 1500 C CA . THR A 1 183 ? 17.086 9.930 -6.023 1.00 63.28 183 THR A CA 1
ATOM 1501 C C . THR A 1 183 ? 18.523 9.953 -6.546 1.00 63.28 183 THR A C 1
ATOM 1503 O O . THR A 1 183 ? 18.755 10.381 -7.679 1.00 63.28 183 THR A O 1
ATOM 1506 N N . LEU A 1 184 ? 19.475 9.455 -5.750 1.00 63.47 184 LEU A N 1
ATOM 1507 C CA . LEU A 1 184 ? 20.884 9.308 -6.104 1.00 63.47 184 LEU A CA 1
ATOM 1508 C C . LEU A 1 184 ? 21.159 7.942 -6.746 1.00 63.47 184 LEU A C 1
ATOM 1510 O O . LEU A 1 184 ? 20.333 7.033 -6.714 1.00 63.47 184 LEU A O 1
ATOM 1514 N N . ARG A 1 185 ? 22.325 7.821 -7.386 1.00 67.19 185 ARG A N 1
ATOM 1515 C CA . ARG A 1 185 ? 22.745 6.575 -8.029 1.00 67.19 185 ARG A CA 1
ATOM 1516 C C . ARG A 1 185 ? 23.187 5.567 -6.965 1.00 67.19 185 ARG A C 1
ATOM 1518 O O . ARG A 1 185 ? 24.090 5.871 -6.186 1.00 67.19 185 ARG A O 1
ATOM 1525 N N . LEU A 1 186 ? 22.594 4.377 -6.999 1.00 75.50 186 LEU A N 1
ATOM 1526 C CA . LEU A 1 186 ? 23.008 3.230 -6.194 1.00 75.50 186 LEU A CA 1
ATOM 1527 C C . LEU A 1 186 ? 24.425 2.775 -6.574 1.00 75.50 186 LEU A C 1
ATOM 1529 O O . LEU A 1 186 ? 24.893 2.974 -7.699 1.00 75.50 186 LEU A O 1
ATOM 1533 N N . SER A 1 187 ? 25.126 2.140 -5.636 1.00 78.94 187 SER A N 1
ATOM 1534 C CA . SER A 1 187 ? 26.366 1.441 -5.980 1.00 78.94 187 SER A CA 1
ATOM 1535 C C . SER A 1 187 ? 26.069 0.204 -6.837 1.00 78.94 187 SER A C 1
ATOM 1537 O O . SER A 1 187 ? 25.034 -0.442 -6.675 1.00 78.94 187 SER A O 1
ATOM 1539 N N . GLU A 1 188 ? 27.010 -0.193 -7.700 1.00 76.25 188 GLU A N 1
ATOM 1540 C CA . GLU A 1 188 ? 26.856 -1.400 -8.534 1.00 76.25 188 GLU A CA 1
ATOM 1541 C C . GLU A 1 188 ? 26.610 -2.671 -7.705 1.00 76.25 188 GLU A C 1
ATOM 1543 O O . GLU A 1 188 ? 25.966 -3.608 -8.174 1.00 76.25 188 GLU A O 1
ATOM 1548 N N . TYR A 1 189 ? 27.125 -2.713 -6.473 1.00 78.12 189 TYR A N 1
ATOM 1549 C CA . TYR A 1 189 ? 26.894 -3.815 -5.545 1.00 78.12 189 TYR A CA 1
ATOM 1550 C C . TYR A 1 189 ? 25.427 -3.871 -5.092 1.00 78.12 189 TYR A C 1
ATOM 1552 O O . TYR A 1 189 ? 24.805 -4.926 -5.194 1.00 78.12 189 TYR A O 1
ATOM 1560 N N . GLN A 1 190 ? 24.856 -2.738 -4.668 1.00 75.69 190 GLN A N 1
ATOM 1561 C CA . GLN A 1 190 ? 23.451 -2.653 -4.249 1.00 75.69 190 GLN A CA 1
ATOM 1562 C C . GLN A 1 190 ? 22.494 -2.951 -5.406 1.00 75.69 190 GLN A C 1
ATOM 1564 O O . GLN A 1 190 ? 21.524 -3.682 -5.229 1.00 75.69 190 GLN A O 1
ATOM 1569 N N . GLU A 1 191 ? 22.786 -2.438 -6.606 1.00 79.56 191 GLU A N 1
ATOM 1570 C CA . GLU A 1 191 ? 21.992 -2.753 -7.798 1.00 79.56 191 GLU A CA 1
ATOM 1571 C C . GLU A 1 191 ? 21.980 -4.262 -8.069 1.00 79.56 191 GLU A C 1
ATOM 1573 O O . GLU A 1 191 ? 20.920 -4.846 -8.291 1.00 79.56 191 GLU A O 1
ATOM 1578 N N . LYS A 1 192 ? 23.147 -4.919 -8.005 1.00 79.88 192 LYS A N 1
ATOM 1579 C CA . LYS A 1 192 ? 23.250 -6.372 -8.201 1.00 79.88 192 LYS A CA 1
ATOM 1580 C C . LYS A 1 192 ? 22.512 -7.161 -7.130 1.00 79.88 192 LYS A C 1
ATOM 1582 O O . LYS A 1 192 ? 21.912 -8.171 -7.473 1.00 79.88 192 LYS A O 1
ATOM 1587 N N . GLU A 1 193 ? 22.547 -6.727 -5.876 1.00 82.94 193 GLU A N 1
ATOM 1588 C CA . GLU A 1 193 ? 21.846 -7.394 -4.776 1.00 82.94 193 GLU A CA 1
ATOM 1589 C C . GLU A 1 193 ? 20.324 -7.358 -4.981 1.00 82.94 193 GLU A C 1
ATOM 1591 O O . GLU A 1 193 ? 19.679 -8.407 -4.998 1.00 82.94 193 GLU A O 1
ATOM 1596 N N . ILE A 1 194 ? 19.768 -6.174 -5.257 1.00 79.56 194 ILE A N 1
ATOM 1597 C CA . ILE A 1 194 ? 18.332 -5.989 -5.518 1.00 79.56 194 ILE A CA 1
ATOM 1598 C C . ILE A 1 194 ? 17.906 -6.805 -6.740 1.00 79.56 194 ILE A C 1
ATOM 1600 O O . ILE A 1 194 ? 16.916 -7.534 -6.723 1.00 79.56 194 ILE A O 1
ATOM 1604 N N . LEU A 1 195 ? 18.687 -6.730 -7.818 1.00 80.50 195 LEU A N 1
ATOM 1605 C CA . LEU A 1 195 ? 18.396 -7.460 -9.045 1.00 80.50 195 LEU A CA 1
ATOM 1606 C C . LEU A 1 195 ? 18.645 -8.967 -8.908 1.00 80.50 195 LEU A C 1
ATOM 1608 O O . LEU A 1 195 ? 18.092 -9.732 -9.696 1.00 80.50 195 LEU A O 1
ATOM 1612 N N . ALA A 1 196 ? 19.437 -9.436 -7.946 1.00 75.88 196 ALA A N 1
ATOM 1613 C CA . ALA A 1 196 ? 19.597 -10.864 -7.679 1.00 75.88 196 ALA A CA 1
ATOM 1614 C C . ALA A 1 196 ? 18.345 -11.465 -7.024 1.00 75.88 196 ALA A C 1
ATOM 1616 O O . ALA A 1 196 ? 18.048 -12.632 -7.267 1.00 75.88 196 ALA A O 1
ATOM 1617 N N . ALA A 1 197 ? 17.550 -10.663 -6.306 1.00 73.00 197 ALA A N 1
ATOM 1618 C CA . ALA A 1 197 ? 16.253 -11.054 -5.745 1.00 73.00 197 ALA A CA 1
ATOM 1619 C C . ALA A 1 197 ? 15.127 -11.145 -6.802 1.00 73.00 197 ALA A C 1
ATOM 1621 O O . ALA A 1 197 ? 13.946 -10.959 -6.501 1.00 73.00 197 ALA A O 1
ATOM 1622 N N . THR A 1 198 ? 15.484 -11.429 -8.061 1.00 71.44 198 THR A N 1
ATOM 1623 C CA . THR A 1 198 ? 14.504 -11.690 -9.118 1.00 71.44 198 THR A CA 1
ATOM 1624 C C . THR A 1 198 ? 13.935 -13.093 -8.956 1.00 71.44 198 THR A C 1
ATOM 1626 O O . THR A 1 198 ? 14.681 -14.069 -8.902 1.00 71.44 198 THR A O 1
ATOM 1629 N N . THR A 1 199 ? 12.613 -13.205 -8.953 1.00 64.81 199 THR A N 1
ATOM 1630 C CA . THR A 1 199 ? 11.900 -14.482 -9.017 1.00 64.81 199 THR A CA 1
ATOM 1631 C C . THR A 1 199 ? 10.859 -14.425 -10.133 1.00 64.81 199 THR A C 1
ATOM 1633 O O . THR A 1 199 ? 10.336 -13.361 -10.455 1.00 64.81 199 THR A O 1
ATOM 1636 N N . GLY A 1 200 ? 10.588 -15.559 -10.770 1.00 59.53 200 GLY A N 1
ATOM 1637 C CA . GLY A 1 200 ? 9.561 -15.690 -11.802 1.00 59.53 200 GLY A CA 1
ATOM 1638 C C . GLY A 1 200 ? 8.838 -17.011 -11.597 1.00 59.53 200 GLY A C 1
ATOM 1639 O O . GLY A 1 200 ? 9.484 -18.023 -11.317 1.00 59.53 200 GLY A O 1
ATOM 1640 N N . TYR A 1 201 ? 7.507 -16.994 -11.660 1.00 53.53 201 TYR A N 1
ATOM 1641 C CA . TYR A 1 201 ? 6.702 -18.210 -11.524 1.00 53.53 201 TYR A CA 1
ATOM 1642 C C . TYR A 1 201 ? 6.524 -18.896 -12.885 1.00 53.53 201 TYR A C 1
ATOM 1644 O O . TYR A 1 201 ? 6.653 -20.115 -12.987 1.00 53.53 201 TYR A O 1
ATOM 1652 N N . SER A 1 202 ? 6.318 -18.108 -13.944 1.00 56.97 202 SER A N 1
ATOM 1653 C CA . SER A 1 202 ? 6.448 -18.524 -15.339 1.00 56.97 202 SER A CA 1
ATOM 1654 C C . SER A 1 202 ? 7.673 -17.870 -15.996 1.00 56.97 202 SER A C 1
ATOM 1656 O O . SER A 1 202 ? 8.178 -16.853 -15.525 1.00 56.97 202 SER A O 1
ATOM 1658 N N . GLY A 1 203 ? 8.152 -18.424 -17.115 1.00 60.81 203 GLY A N 1
ATOM 1659 C CA . GLY A 1 203 ? 9.269 -17.846 -17.884 1.00 60.81 203 GLY A CA 1
ATOM 1660 C C . GLY A 1 203 ? 8.978 -16.475 -18.517 1.00 60.81 203 GLY A C 1
ATOM 1661 O O . GLY A 1 203 ? 9.843 -15.936 -19.203 1.00 60.81 203 GLY A O 1
ATOM 1662 N N . LEU A 1 204 ? 7.772 -15.932 -18.314 1.00 68.44 204 LEU A N 1
ATOM 1663 C CA . LEU A 1 204 ? 7.322 -14.629 -18.804 1.00 68.44 204 LEU A CA 1
ATOM 1664 C C . LEU A 1 204 ? 7.121 -13.603 -17.678 1.00 68.44 204 LEU A C 1
ATOM 1666 O O . LEU A 1 204 ? 6.890 -12.432 -17.974 1.00 68.44 204 LEU A O 1
ATOM 1670 N N . ASP A 1 205 ? 7.253 -14.010 -16.413 1.00 80.50 205 ASP A N 1
ATOM 1671 C CA . ASP A 1 205 ? 7.058 -13.116 -15.273 1.00 80.50 205 ASP A CA 1
ATOM 1672 C C . ASP A 1 205 ? 8.382 -12.504 -14.817 1.00 80.50 205 ASP A C 1
ATOM 1674 O O . ASP A 1 205 ? 9.411 -13.180 -14.725 1.00 80.50 205 ASP A O 1
ATOM 1678 N N . LEU A 1 206 ? 8.335 -11.225 -14.451 1.00 86.69 206 LEU A N 1
ATOM 1679 C CA . LEU A 1 206 ? 9.416 -10.546 -13.750 1.00 86.69 206 LEU A CA 1
ATOM 1680 C C . LEU A 1 206 ? 8.901 -10.068 -12.398 1.00 86.69 206 LEU A C 1
ATOM 1682 O O . LEU A 1 206 ? 8.073 -9.164 -12.346 1.00 86.69 206 LEU A O 1
ATOM 1686 N N . ILE A 1 207 ? 9.417 -10.633 -11.309 1.00 90.06 207 ILE A N 1
ATOM 1687 C CA . ILE A 1 207 ? 9.153 -10.156 -9.950 1.00 90.06 207 ILE A CA 1
ATOM 1688 C C . ILE A 1 207 ? 10.488 -9.822 -9.302 1.00 90.06 207 ILE A C 1
ATOM 1690 O O . ILE A 1 207 ? 11.395 -10.650 -9.279 1.00 90.06 207 ILE A O 1
ATOM 1694 N N . ILE A 1 208 ? 10.611 -8.617 -8.761 1.00 90.50 208 ILE A N 1
ATOM 1695 C CA . ILE A 1 208 ? 11.774 -8.179 -7.989 1.00 90.50 208 ILE A CA 1
ATOM 1696 C C . ILE A 1 208 ? 11.253 -7.728 -6.632 1.00 90.50 208 ILE A C 1
ATOM 1698 O O . ILE A 1 208 ? 10.368 -6.876 -6.565 1.00 90.50 208 ILE A O 1
ATOM 1702 N N . ILE A 1 209 ? 11.774 -8.316 -5.561 1.00 89.50 209 ILE A N 1
ATOM 1703 C CA . ILE A 1 209 ? 11.362 -8.010 -4.190 1.00 89.50 209 ILE A CA 1
ATOM 1704 C C . ILE A 1 209 ? 12.556 -7.411 -3.461 1.00 89.50 209 ILE A C 1
ATOM 1706 O O . ILE A 1 209 ? 13.622 -8.018 -3.413 1.00 89.50 209 ILE A O 1
ATOM 1710 N N . ASP A 1 210 ? 12.352 -6.237 -2.880 1.00 90.19 210 ASP A N 1
ATOM 1711 C CA . ASP A 1 210 ? 13.308 -5.545 -2.026 1.00 90.19 210 ASP A CA 1
ATOM 1712 C C . ASP A 1 210 ? 12.682 -5.262 -0.646 1.00 90.19 210 ASP A C 1
ATOM 1714 O O . ASP A 1 210 ? 11.480 -5.471 -0.441 1.00 90.19 210 ASP A O 1
ATOM 1718 N N . SER A 1 211 ? 13.495 -4.812 0.318 1.00 85.44 211 SER A N 1
ATOM 1719 C CA . SER A 1 211 ? 13.030 -4.487 1.672 1.00 85.44 211 SER A CA 1
ATOM 1720 C C . SER A 1 211 ? 12.036 -3.328 1.701 1.00 85.44 211 SER A C 1
ATOM 1722 O O . SER A 1 211 ? 11.143 -3.336 2.542 1.00 85.44 211 SER A O 1
ATOM 1724 N N . GLU A 1 212 ? 12.166 -2.368 0.782 1.00 86.94 212 GLU A N 1
ATOM 1725 C CA . GLU A 1 212 ? 11.332 -1.157 0.765 1.00 86.94 212 GLU A CA 1
ATOM 1726 C C . GLU A 1 212 ? 10.139 -1.253 -0.198 1.00 86.94 212 GLU A C 1
ATOM 1728 O O . GLU A 1 212 ? 9.138 -0.550 -0.035 1.00 86.94 212 GLU A O 1
ATOM 1733 N N . GLY A 1 213 ? 10.213 -2.143 -1.190 1.00 93.19 213 GLY A N 1
ATOM 1734 C CA . GLY A 1 213 ? 9.133 -2.335 -2.145 1.00 93.19 213 GLY A CA 1
ATOM 1735 C C . GLY A 1 213 ? 9.340 -3.505 -3.097 1.00 93.19 213 GLY A C 1
ATOM 1736 O O . GLY A 1 213 ? 10.377 -4.166 -3.106 1.00 93.19 213 GLY A O 1
ATOM 1737 N N . ALA A 1 214 ? 8.338 -3.747 -3.935 1.00 95.38 214 ALA A N 1
ATOM 1738 C CA . ALA A 1 214 ? 8.366 -4.784 -4.957 1.00 95.38 214 ALA A CA 1
ATOM 1739 C C . ALA A 1 214 ? 8.037 -4.230 -6.344 1.00 95.38 214 ALA A C 1
ATOM 1741 O O . ALA A 1 214 ? 7.285 -3.268 -6.498 1.00 95.38 214 ALA A O 1
ATOM 1742 N N . PHE A 1 215 ? 8.573 -4.875 -7.371 1.00 94.56 215 PHE A N 1
ATOM 1743 C CA . PHE A 1 215 ? 8.229 -4.646 -8.765 1.00 94.56 215 PHE A CA 1
ATOM 1744 C C . PHE A 1 215 ? 7.714 -5.949 -9.367 1.00 94.56 215 PHE A C 1
ATOM 1746 O O . PHE A 1 215 ? 8.283 -7.013 -9.128 1.00 94.56 215 PHE A O 1
ATOM 1753 N N . SER A 1 216 ? 6.654 -5.870 -10.162 1.00 92.25 216 SER A N 1
ATOM 1754 C CA . SER A 1 216 ? 6.097 -7.017 -10.866 1.00 92.25 216 SER A CA 1
ATOM 1755 C C . SER A 1 216 ? 5.651 -6.657 -12.277 1.00 92.25 216 SER A C 1
ATOM 1757 O O . SER A 1 216 ? 5.079 -5.597 -12.520 1.00 92.25 216 SER A O 1
ATOM 1759 N N . MET A 1 217 ? 5.885 -7.583 -13.193 1.00 88.12 217 MET A N 1
ATOM 1760 C CA . MET A 1 217 ? 5.284 -7.645 -14.515 1.00 88.12 217 MET A CA 1
ATOM 1761 C C . MET A 1 217 ? 4.858 -9.099 -14.705 1.00 88.12 217 MET A C 1
ATOM 1763 O O . MET A 1 217 ? 5.707 -9.989 -14.718 1.00 88.12 217 MET A O 1
ATOM 1767 N N . MET A 1 218 ? 3.551 -9.335 -14.764 1.00 75.94 218 MET A N 1
ATOM 1768 C CA . MET A 1 218 ? 2.960 -10.671 -14.869 1.00 75.94 218 MET A CA 1
ATOM 1769 C C . MET A 1 218 ? 1.976 -10.681 -16.032 1.00 75.94 218 MET A C 1
ATOM 1771 O O . MET A 1 218 ? 1.201 -9.731 -16.181 1.00 75.94 218 MET A O 1
ATOM 1775 N N . ASP A 1 219 ? 1.992 -11.741 -16.837 1.00 65.69 219 ASP A N 1
ATOM 1776 C CA . ASP A 1 219 ? 0.926 -11.970 -17.815 1.00 65.69 219 ASP A CA 1
ATOM 1777 C C . ASP A 1 219 ? -0.297 -12.509 -17.057 1.00 65.69 219 ASP A C 1
ATOM 1779 O O . ASP A 1 219 ? -0.186 -13.481 -16.307 1.00 65.69 219 ASP A O 1
ATOM 1783 N N . THR A 1 220 ? -1.442 -11.832 -17.179 1.00 51.72 220 THR A N 1
ATOM 1784 C CA . THR A 1 220 ? -2.709 -12.249 -16.541 1.00 51.72 220 THR A CA 1
ATOM 1785 C C . THR A 1 220 ? -3.665 -12.859 -17.550 1.00 51.72 220 THR A C 1
ATOM 1787 O O . THR A 1 220 ? -3.684 -12.400 -18.718 1.00 51.72 220 THR A O 1
#

Foldseek 3Di:
DPPQPADAQQAWFKFKKKKKFKWFFAAFFQVVCCVVVVLFAWDDDPDDPPDPPPFDWTWGDLVRLDDPDPPDPPPQPFDKDWPTWTHTGRGMTMTMMMTIDTGRLQVVLVVVVVNVVSVLVVVLVSVVSVSVSRVVRHDGTDTDRTPDMEMEIETEADPPHDWLVRVCVRCQQSVLCSQVSHPDGDDPVSSCVQSVQWDDPDRRKTWTDDPRYIYIYDHD

Sequence (220 aa):
MENINFINQATKFNGNIYLFYAIDIGEEVDLDKIRKKRLVNTKDFASSPYFKNYHIPLFFDIESLESKSRSGEDFIKYDSYCISSKLHQFGVVSFCYKVPFNETIDDLRTKLVEIKKDFDFKAEQEAAKTFERVSSAIKKPRFLNLDSFYFAVQVDPIKGAVSPEEFKNMFGTKIASLLRLETLRLSEYQEKEILAATTGYSGLDLIIIDSEGAFSMMDT

Radius of gyration: 20.07 Å; chains: 1; bounding box: 49×44×66 Å

pLDDT: mean 83.16, std 14.31, range [37.5, 97.19]